Protein AF-A0A7X1H093-F1 (afdb_monomer_lite)

Sequence (186 aa):
MGIMARVIRLCKADLHGVMDQLEDKDLLLKQHLREMQAAMAGRQVRIDQLEEALRNGQRDRAMHAKQLQALEEDLDLAVARGKDDIARMLIRKIIPMRKRVACMTQRLEEMTGQVDEERDRLGVQRLAYDDTRQRVAAVRERARNAEAMADMGPIGMRSPQLAPSEEEIEWELMQRKEAASSGRTA

Radius of gyration: 40.89 Å; chains: 1; bounding box: 78×59×117 Å

Foldseek 3Di:
DDPVVVVVVVCVPDDPVVVVVVVVVLVVLVVVLVVLVVVLVVLVVVLVVLVVVLVVLVVVLVVLVVVLVVLVVVLVVCVVVVVVVVNVVSVVVNVVSVVVSVVSVVVSVVSVVVSVVSVVVSVVSVVVSVVSVVVSVVVVVVVVVVVVCVVVPPPPPPPVPPPPDPVNVVVVVVVVVVVVVVDDDD

Secondary structure (DSSP, 8-state):
--THHHHHHHTTS-SSTHHHHHHHHHHHHHHHHHHHHHHHHHHHHHHHHHHHHHHHHHHHHHHHHHHHHHHHHHHHHHHHTT-HHHHHHHHHHHHHHHHHHHHHHHHHHHHHHHHHHHHHHHHHHHHHHHHHHHHHHHHHHHHHHHHHHHHT-------------HHHHHHHHHHHHHHHHTT---

pLDDT: mean 79.66, std 19.83, range [36.94, 97.94]

Structure (mmCIF, N/CA/C/O backbone):
data_AF-A0A7X1H093-F1
#
_entry.id   AF-A0A7X1H093-F1
#
loop_
_atom_site.group_PDB
_atom_site.id
_atom_site.type_symbol
_atom_site.label_atom_id
_atom_site.label_alt_id
_atom_site.label_comp_id
_atom_site.label_asym_id
_atom_site.label_entity_id
_atom_site.label_seq_id
_atom_site.pdbx_PDB_ins_code
_atom_site.Cartn_x
_atom_site.Cartn_y
_atom_site.Cartn_z
_atom_site.occupancy
_atom_site.B_iso_or_equiv
_atom_site.auth_seq_id
_atom_site.auth_comp_id
_atom_site.auth_asym_id
_atom_site.auth_atom_id
_atom_site.pdbx_PDB_model_num
ATOM 1 N N . MET A 1 1 ? 30.964 12.288 -14.430 1.00 43.44 1 MET A N 1
ATOM 2 C CA . MET A 1 1 ? 31.269 12.066 -15.864 1.00 43.44 1 MET A CA 1
ATOM 3 C C . MET A 1 1 ? 30.956 10.615 -16.208 1.00 43.44 1 MET A C 1
ATOM 5 O O . MET A 1 1 ? 31.803 9.749 -16.043 1.00 43.44 1 MET A O 1
ATOM 9 N N . GLY A 1 2 ? 29.686 10.349 -16.530 1.00 45.56 2 GLY A N 1
ATOM 10 C CA . GLY A 1 2 ? 29.087 9.012 -16.509 1.00 45.56 2 GLY A CA 1
ATOM 11 C C . GLY A 1 2 ? 29.620 8.059 -17.578 1.00 45.56 2 GLY A C 1
ATOM 12 O O . GLY A 1 2 ? 29.998 8.478 -18.671 1.00 45.56 2 GLY A O 1
ATOM 13 N N . ILE A 1 3 ? 29.592 6.766 -17.253 1.00 54.56 3 ILE A N 1
ATOM 14 C CA . ILE A 1 3 ? 29.987 5.619 -18.090 1.00 54.56 3 ILE A CA 1
ATOM 15 C C . ILE A 1 3 ? 29.405 5.730 -19.516 1.00 54.56 3 ILE A C 1
ATOM 17 O O . ILE A 1 3 ? 30.101 5.459 -20.495 1.00 54.56 3 ILE A O 1
ATOM 21 N N . MET A 1 4 ? 28.191 6.277 -19.643 1.00 49.22 4 MET A N 1
ATOM 22 C CA . MET A 1 4 ? 27.512 6.567 -20.914 1.00 49.22 4 MET A CA 1
ATOM 23 C C . MET A 1 4 ? 28.336 7.433 -21.888 1.00 49.22 4 MET A C 1
ATOM 25 O O . MET A 1 4 ? 28.380 7.149 -23.082 1.00 49.22 4 MET A O 1
ATOM 29 N N . ALA A 1 5 ? 29.070 8.442 -21.403 1.00 50.44 5 ALA A N 1
ATOM 30 C CA . ALA A 1 5 ? 29.889 9.324 -22.249 1.00 50.44 5 ALA A CA 1
ATOM 31 C C 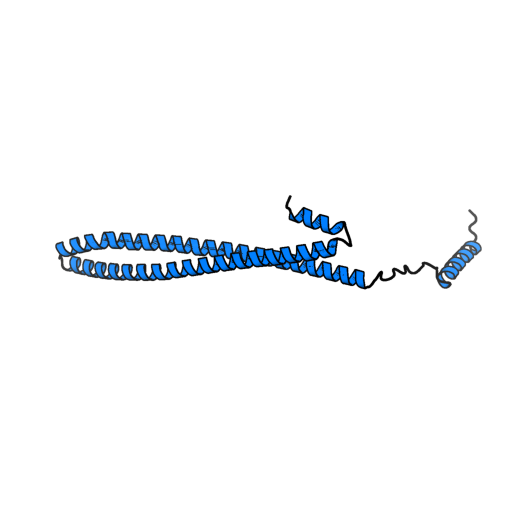. ALA A 1 5 ? 31.185 8.658 -22.754 1.00 50.44 5 ALA A C 1
ATOM 33 O O . ALA A 1 5 ? 31.852 9.165 -23.661 1.00 50.44 5 ALA A O 1
ATOM 34 N N . ARG A 1 6 ? 31.575 7.534 -22.143 1.00 51.22 6 ARG A N 1
ATOM 35 C CA . ARG A 1 6 ? 32.710 6.710 -22.572 1.00 51.22 6 ARG A CA 1
ATOM 36 C C . ARG A 1 6 ? 32.282 5.735 -23.669 1.00 51.22 6 ARG A C 1
ATOM 38 O O . ARG A 1 6 ? 32.981 5.626 -24.669 1.00 51.22 6 ARG A O 1
ATOM 45 N N . VAL A 1 7 ? 31.100 5.132 -23.528 1.00 55.84 7 VAL A N 1
ATOM 46 C CA . VAL A 1 7 ? 30.516 4.213 -24.521 1.00 55.84 7 VAL A CA 1
ATOM 47 C C . VAL A 1 7 ? 30.248 4.923 -25.851 1.00 55.84 7 VAL A C 1
ATOM 49 O O . VAL A 1 7 ? 30.612 4.404 -26.900 1.00 55.84 7 VAL A O 1
ATOM 52 N N . ILE A 1 8 ? 29.712 6.149 -25.811 1.00 56.59 8 ILE A N 1
ATOM 53 C CA . ILE A 1 8 ? 29.414 6.938 -27.021 1.00 56.59 8 ILE A CA 1
ATOM 54 C C . ILE A 1 8 ? 30.691 7.323 -27.788 1.00 56.59 8 ILE A C 1
ATOM 56 O O . ILE A 1 8 ? 30.691 7.333 -29.016 1.00 56.59 8 ILE A O 1
ATOM 60 N N . ARG A 1 9 ? 31.798 7.615 -27.088 1.00 53.31 9 ARG A N 1
ATOM 61 C CA . ARG A 1 9 ? 33.081 7.955 -27.732 1.00 53.31 9 ARG A CA 1
ATOM 62 C C . ARG A 1 9 ? 33.757 6.755 -28.385 1.00 53.31 9 ARG A C 1
ATOM 64 O O . ARG A 1 9 ? 34.413 6.930 -29.406 1.00 53.31 9 ARG A O 1
ATOM 71 N N . LEU A 1 10 ? 33.575 5.561 -27.825 1.00 53.1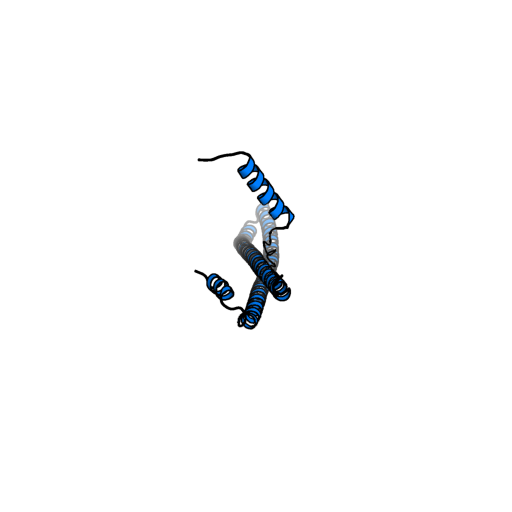9 10 LEU A N 1
ATOM 72 C CA . LEU A 1 10 ? 34.163 4.334 -28.361 1.00 53.19 10 LEU A CA 1
ATOM 73 C C . LEU A 1 10 ? 33.544 3.936 -29.714 1.00 53.19 10 LEU A C 1
ATOM 75 O O . LEU A 1 10 ? 34.225 3.363 -30.550 1.00 53.19 10 LEU A O 1
ATOM 79 N N . CYS A 1 11 ? 32.283 4.304 -29.968 1.00 52.31 11 CYS A N 1
ATOM 80 C CA . CYS A 1 11 ? 31.590 4.017 -31.231 1.00 52.31 11 CYS A CA 1
ATOM 81 C C . CYS A 1 11 ? 32.132 4.785 -32.450 1.00 52.31 11 CYS A C 1
ATOM 83 O O . CYS A 1 11 ? 31.754 4.467 -33.569 1.00 52.31 11 CYS A O 1
ATOM 85 N N . LYS A 1 12 ? 32.975 5.809 -32.259 1.00 47.16 12 LYS A N 1
ATOM 86 C CA . LYS A 1 12 ? 33.485 6.648 -33.358 1.00 47.16 12 LYS A CA 1
ATOM 87 C C . LYS A 1 12 ? 34.808 6.134 -33.953 1.00 47.16 12 LYS A C 1
ATOM 89 O O . LYS A 1 12 ? 35.241 6.674 -34.963 1.00 47.16 12 LYS A O 1
ATOM 94 N N . ALA A 1 13 ? 35.469 5.162 -33.319 1.00 43.47 13 ALA A N 1
ATOM 95 C CA . ALA A 1 13 ? 36.890 4.904 -33.559 1.00 43.47 13 ALA A CA 1
ATOM 96 C C . ALA A 1 13 ? 37.226 3.690 -34.442 1.00 43.47 13 ALA A C 1
ATOM 98 O O . ALA A 1 13 ? 38.320 3.681 -34.983 1.00 43.47 13 ALA A O 1
ATOM 99 N N . ASP A 1 14 ? 36.331 2.723 -34.654 1.00 44.28 14 ASP A N 1
ATOM 100 C CA . ASP A 1 14 ? 36.632 1.554 -35.493 1.00 44.28 14 ASP A CA 1
ATOM 101 C C . ASP A 1 14 ? 35.415 1.160 -36.334 1.00 44.28 14 ASP A C 1
ATOM 103 O O . ASP A 1 14 ? 34.281 1.395 -35.942 1.00 44.28 14 ASP A O 1
ATOM 107 N N . LEU A 1 15 ? 35.628 0.603 -37.523 1.00 50.31 15 LEU A N 1
ATOM 108 C CA . LEU A 1 15 ? 34.567 0.324 -38.509 1.00 50.31 15 LEU A CA 1
ATOM 109 C C . LEU A 1 15 ? 34.499 -1.163 -38.909 1.00 50.31 15 LEU A C 1
ATOM 111 O O . LEU A 1 15 ? 33.773 -1.519 -39.829 1.00 50.31 15 LEU A O 1
ATOM 115 N N . HIS A 1 16 ? 35.221 -2.049 -38.208 1.00 46.75 16 HIS A N 1
ATOM 116 C CA . HIS A 1 16 ? 35.157 -3.506 -38.431 1.00 46.75 16 HIS A CA 1
ATOM 117 C C . HIS A 1 16 ? 35.092 -4.342 -37.139 1.00 46.75 16 HIS A C 1
ATOM 119 O O . HIS A 1 16 ? 34.366 -5.325 -37.100 1.00 46.75 16 HIS A O 1
ATOM 125 N N . GLY A 1 17 ? 35.721 -3.916 -36.034 1.00 46.66 17 GLY A N 1
ATOM 126 C CA . GLY A 1 17 ? 35.525 -4.532 -34.702 1.00 46.66 17 GLY A CA 1
ATOM 127 C C . GLY A 1 17 ? 34.230 -4.108 -33.988 1.00 46.66 17 GLY A C 1
ATOM 128 O O . GLY A 1 17 ? 34.005 -4.447 -32.829 1.00 46.66 17 GLY A O 1
ATOM 129 N N . VAL A 1 18 ? 33.400 -3.309 -34.662 1.00 50.00 18 VAL A N 1
ATOM 130 C CA . VAL A 1 18 ? 32.210 -2.660 -34.099 1.00 50.00 18 VAL A CA 1
ATOM 131 C C . VAL A 1 18 ? 30.950 -3.489 -34.309 1.00 50.00 18 VAL A C 1
ATOM 133 O O . VAL A 1 18 ? 29.978 -3.238 -33.617 1.00 50.00 18 VAL A O 1
ATOM 136 N N . MET A 1 19 ? 30.981 -4.525 -35.152 1.00 40.94 19 MET A N 1
ATOM 137 C CA . MET A 1 19 ? 29.848 -5.437 -35.331 1.00 40.94 19 MET A CA 1
ATOM 138 C C . MET A 1 19 ? 29.637 -6.339 -34.101 1.00 40.94 19 MET A C 1
ATOM 140 O O . MET A 1 19 ? 28.591 -6.229 -33.467 1.00 40.94 19 MET A O 1
ATOM 144 N N . ASP A 1 20 ? 30.659 -7.086 -33.660 1.00 50.03 20 ASP A N 1
ATOM 145 C CA . ASP A 1 20 ? 30.590 -7.903 -32.428 1.00 50.03 20 ASP A CA 1
ATOM 146 C C . ASP A 1 20 ? 30.325 -7.033 -31.187 1.00 50.03 20 ASP A C 1
ATOM 148 O O . ASP A 1 20 ? 29.492 -7.342 -30.338 1.00 50.03 20 ASP A O 1
ATOM 152 N N . GLN A 1 21 ? 30.968 -5.862 -31.105 1.00 49.34 21 GLN A N 1
ATOM 153 C CA . GLN A 1 21 ? 30.753 -4.936 -29.992 1.00 49.34 21 GLN A CA 1
ATOM 154 C C . GLN A 1 21 ? 29.392 -4.225 -30.035 1.00 49.34 21 GLN A C 1
ATOM 156 O O . GLN A 1 21 ? 28.957 -3.718 -29.000 1.00 49.34 21 GLN A O 1
ATOM 161 N N . LEU A 1 22 ? 28.741 -4.098 -31.196 1.00 50.91 22 LEU A N 1
ATOM 162 C CA . LEU A 1 22 ? 27.379 -3.562 -31.303 1.00 50.91 22 LEU A CA 1
ATOM 163 C C . LEU A 1 22 ? 26.345 -4.632 -30.973 1.00 50.91 22 LEU A C 1
ATOM 165 O O . LEU A 1 22 ? 25.380 -4.303 -30.285 1.00 50.91 22 LEU A O 1
ATOM 169 N N . GLU A 1 23 ? 26.551 -5.881 -31.393 1.00 54.12 23 GLU A N 1
ATOM 170 C CA . GLU A 1 23 ? 25.699 -7.008 -31.002 1.00 54.12 23 GLU A CA 1
ATOM 171 C C . GLU A 1 23 ? 25.721 -7.209 -29.479 1.00 54.12 23 GLU A C 1
ATOM 173 O O . GLU A 1 23 ? 24.658 -7.253 -28.849 1.00 54.12 23 GLU A O 1
ATOM 178 N N . ASP A 1 24 ? 26.907 -7.174 -28.863 1.00 63.22 24 ASP A N 1
ATOM 179 C CA . ASP A 1 24 ? 27.063 -7.231 -27.405 1.00 63.22 24 ASP A CA 1
ATOM 180 C C . ASP A 1 24 ? 26.402 -6.034 -26.698 1.00 63.22 24 ASP A C 1
ATOM 182 O O . ASP A 1 24 ? 25.731 -6.186 -25.673 1.00 63.22 24 ASP A O 1
ATOM 186 N N . LYS A 1 25 ? 26.525 -4.817 -27.248 1.00 70.06 25 LYS A N 1
ATOM 187 C CA . LYS A 1 25 ? 25.881 -3.616 -26.679 1.00 70.06 25 LYS A CA 1
ATOM 188 C C . LYS A 1 25 ? 24.363 -3.648 -26.824 1.00 70.06 25 LYS A C 1
ATOM 190 O O . LYS A 1 25 ? 23.661 -3.215 -25.911 1.00 70.06 25 LYS A O 1
ATOM 195 N N . ASP A 1 26 ? 23.839 -4.145 -27.939 1.00 72.25 26 ASP A N 1
ATOM 196 C CA . ASP A 1 26 ? 22.400 -4.276 -28.145 1.00 72.25 26 ASP A CA 1
ATOM 197 C C . ASP A 1 26 ? 21.791 -5.305 -27.187 1.00 72.25 26 ASP A C 1
ATOM 199 O O . ASP A 1 26 ? 20.711 -5.080 -26.625 1.00 72.25 26 ASP A O 1
ATOM 203 N N . LEU A 1 27 ? 22.512 -6.403 -26.948 1.00 77.44 27 LEU A N 1
ATOM 204 C CA . LEU A 1 27 ? 22.145 -7.414 -25.966 1.00 77.44 27 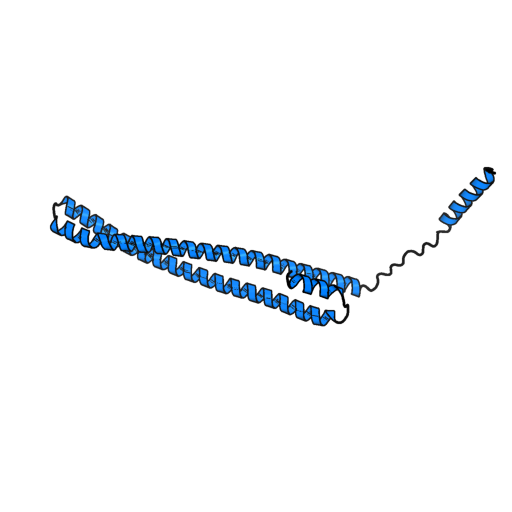LEU A CA 1
ATOM 205 C C . LEU A 1 27 ? 22.125 -6.833 -24.545 1.00 77.44 27 LEU A C 1
ATOM 207 O O . LEU A 1 27 ? 21.131 -7.008 -23.837 1.00 77.44 27 LEU A O 1
ATOM 211 N N . LEU A 1 28 ? 23.150 -6.067 -24.160 1.00 80.12 28 LEU A N 1
ATOM 212 C CA . LEU A 1 28 ? 23.211 -5.379 -22.864 1.00 80.12 28 LEU A CA 1
ATOM 213 C C . LEU A 1 28 ? 22.064 -4.374 -22.682 1.00 80.12 28 LEU A C 1
ATOM 215 O O . LEU A 1 28 ? 21.431 -4.336 -21.628 1.00 80.12 28 LEU A O 1
ATOM 219 N N . LEU A 1 29 ? 21.729 -3.590 -23.711 1.00 81.69 29 LEU A N 1
ATOM 220 C CA . LEU A 1 29 ? 20.605 -2.646 -23.658 1.00 81.69 29 LEU A CA 1
ATOM 221 C C . LEU A 1 29 ? 19.256 -3.366 -23.529 1.00 81.69 29 LEU A C 1
ATOM 223 O O . LEU A 1 29 ? 18.396 -2.938 -22.757 1.00 81.69 29 LEU A O 1
ATOM 227 N N . LYS A 1 30 ? 19.064 -4.479 -24.249 1.00 83.62 30 LYS A N 1
ATOM 228 C CA . LYS A 1 30 ? 17.876 -5.337 -24.100 1.00 83.62 30 LYS A CA 1
ATOM 229 C C . LYS A 1 30 ? 17.790 -5.919 -22.694 1.00 83.62 30 LYS A C 1
ATOM 231 O O . LYS A 1 30 ? 16.701 -5.945 -22.123 1.00 83.62 30 LYS A O 1
ATOM 236 N N . GLN A 1 31 ? 18.911 -6.377 -22.145 1.00 84.25 31 GLN A N 1
ATOM 237 C CA . GLN A 1 31 ? 18.967 -6.913 -20.793 1.00 84.25 31 GLN A CA 1
ATOM 238 C C . GLN A 1 31 ? 18.613 -5.845 -19.757 1.00 84.25 31 GLN A C 1
ATOM 240 O O . GLN A 1 31 ? 17.720 -6.077 -18.949 1.00 84.25 31 GLN A O 1
ATOM 245 N N . HIS A 1 32 ? 19.201 -4.652 -19.841 1.00 82.19 32 HIS A N 1
ATOM 246 C CA . HIS A 1 32 ? 18.866 -3.551 -18.938 1.00 82.19 32 HIS A CA 1
ATOM 247 C C . HIS A 1 32 ? 17.389 -3.155 -19.008 1.00 82.19 32 HIS A C 1
ATOM 249 O O . HIS A 1 32 ? 16.752 -2.968 -17.974 1.00 82.19 32 HIS A O 1
ATOM 255 N N . LEU A 1 33 ? 16.799 -3.089 -20.206 1.00 87.19 33 LEU A N 1
ATOM 256 C CA . LEU A 1 33 ? 15.364 -2.828 -20.344 1.00 87.19 33 LEU A CA 1
ATOM 257 C C . LEU A 1 33 ? 14.515 -3.928 -19.684 1.00 87.19 33 LEU A C 1
ATOM 259 O O . LEU A 1 33 ? 13.514 -3.612 -19.043 1.00 87.19 33 LEU A O 1
ATOM 263 N N . ARG A 1 34 ? 14.914 -5.201 -19.795 1.00 90.62 34 ARG A N 1
ATOM 264 C CA . ARG A 1 34 ? 14.230 -6.318 -19.117 1.00 90.62 34 ARG A CA 1
ATOM 265 C C . ARG A 1 34 ? 14.371 -6.242 -17.600 1.00 90.62 34 ARG A C 1
ATOM 267 O O . ARG A 1 34 ? 13.390 -6.456 -16.898 1.00 90.62 34 ARG A O 1
ATOM 274 N N . GLU A 1 35 ? 15.556 -5.916 -17.092 1.00 89.06 35 GLU A N 1
ATOM 275 C CA . GLU A 1 35 ? 15.806 -5.740 -15.656 1.00 89.06 35 GLU A CA 1
ATOM 276 C C . GLU A 1 35 ? 14.951 -4.602 -15.084 1.00 89.06 35 GLU A C 1
ATOM 278 O O . GLU A 1 35 ? 14.310 -4.770 -14.047 1.00 89.06 35 GLU A O 1
ATOM 283 N N . MET A 1 36 ? 14.853 -3.476 -15.799 1.00 89.62 36 MET A N 1
ATOM 284 C CA . MET A 1 36 ? 13.966 -2.371 -15.427 1.00 89.62 36 MET A CA 1
ATOM 285 C C . MET A 1 36 ? 12.495 -2.803 -15.415 1.00 89.62 36 MET A C 1
ATOM 287 O O . MET A 1 36 ? 11.783 -2.519 -14.454 1.00 89.62 36 MET A O 1
ATOM 291 N N . GLN A 1 37 ? 12.037 -3.528 -16.441 1.00 91.44 37 GLN A N 1
ATOM 292 C CA . GLN A 1 37 ? 10.671 -4.061 -16.484 1.00 91.44 37 GLN A CA 1
ATOM 293 C C . GLN A 1 37 ? 10.385 -5.018 -15.323 1.00 91.44 37 GLN A C 1
ATOM 295 O O . GLN A 1 37 ? 9.336 -4.907 -14.691 1.00 91.44 37 GLN A O 1
ATOM 300 N N . ALA A 1 38 ? 11.312 -5.925 -15.016 1.00 92.50 38 ALA A N 1
ATOM 301 C CA . ALA A 1 38 ? 11.182 -6.859 -13.904 1.00 92.50 38 ALA A CA 1
ATOM 302 C C . ALA A 1 38 ? 11.128 -6.126 -12.554 1.00 92.50 38 ALA A C 1
ATOM 304 O O . ALA A 1 38 ? 10.287 -6.445 -11.713 1.00 92.50 38 ALA A O 1
ATOM 305 N N . ALA A 1 39 ? 11.960 -5.098 -12.364 1.00 91.00 39 ALA A N 1
ATOM 306 C CA . ALA A 1 39 ? 11.935 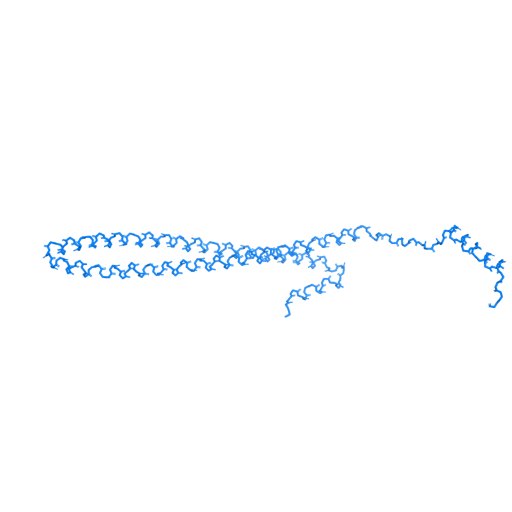-4.263 -11.167 1.00 91.00 39 ALA A CA 1
ATOM 307 C C . ALA A 1 39 ? 10.599 -3.514 -11.011 1.00 91.00 39 ALA A C 1
ATOM 309 O O . ALA A 1 39 ? 10.035 -3.482 -9.915 1.00 91.00 39 ALA A O 1
ATOM 310 N N . MET A 1 40 ? 10.054 -2.963 -12.102 1.00 95.19 40 MET A N 1
ATOM 311 C CA . MET A 1 40 ? 8.732 -2.327 -12.095 1.00 95.19 40 MET A CA 1
ATOM 312 C C . MET A 1 40 ? 7.612 -3.328 -11.794 1.00 95.19 40 MET A C 1
ATOM 314 O O . MET A 1 40 ? 6.712 -3.009 -11.021 1.00 95.19 40 MET A O 1
ATOM 318 N N . ALA A 1 41 ? 7.666 -4.534 -12.366 1.00 94.75 41 ALA A N 1
ATOM 319 C CA . ALA A 1 41 ? 6.687 -5.586 -12.104 1.00 94.75 41 ALA A CA 1
ATOM 320 C C . ALA A 1 41 ? 6.715 -6.022 -10.631 1.00 94.75 41 ALA A C 1
ATOM 322 O O . ALA A 1 41 ? 5.669 -6.098 -9.991 1.00 94.75 41 ALA A O 1
ATOM 323 N N . GLY A 1 42 ? 7.908 -6.220 -10.059 1.00 93.88 42 GLY A N 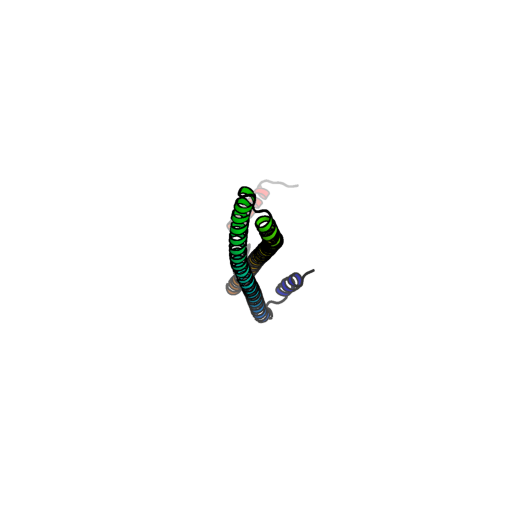1
ATOM 324 C CA . GLY A 1 42 ? 8.062 -6.522 -8.635 1.00 93.88 42 GLY A CA 1
ATOM 325 C C . GLY A 1 42 ? 7.522 -5.407 -7.733 1.00 93.88 42 GLY A C 1
ATOM 326 O O . GLY A 1 42 ? 6.854 -5.683 -6.736 1.00 93.88 42 GLY A O 1
ATOM 327 N N . ARG A 1 43 ? 7.741 -4.139 -8.103 1.00 94.12 43 ARG A N 1
ATOM 328 C CA . ARG A 1 43 ? 7.172 -2.990 -7.384 1.00 94.12 43 ARG A CA 1
ATOM 329 C C . ARG A 1 43 ? 5.647 -2.932 -7.501 1.00 94.12 43 ARG A C 1
ATOM 331 O O . ARG A 1 43 ? 4.992 -2.669 -6.500 1.00 94.12 43 ARG A O 1
ATOM 338 N N . GLN A 1 44 ? 5.078 -3.217 -8.674 1.00 96.56 44 GLN A N 1
ATOM 339 C CA . GLN A 1 44 ? 3.625 -3.277 -8.854 1.00 96.56 44 GLN A CA 1
ATOM 340 C C . GLN A 1 44 ? 2.996 -4.340 -7.946 1.00 96.56 44 GLN A C 1
ATOM 342 O O . GLN A 1 44 ? 2.063 -4.028 -7.219 1.00 96.56 44 GLN A O 1
ATOM 347 N N . VAL A 1 45 ? 3.574 -5.544 -7.886 1.00 96.56 45 VAL A N 1
ATOM 348 C CA . VAL A 1 45 ? 3.111 -6.602 -6.968 1.00 96.56 45 VAL A CA 1
ATOM 349 C C . VAL A 1 45 ? 3.138 -6.129 -5.511 1.00 96.56 45 VAL A C 1
ATOM 351 O O . VAL A 1 45 ? 2.223 -6.419 -4.742 1.00 96.56 45 VAL A O 1
ATOM 354 N N . ARG A 1 46 ? 4.166 -5.370 -5.116 1.00 94.75 46 ARG A N 1
ATOM 355 C CA . ARG A 1 46 ? 4.260 -4.797 -3.767 1.00 94.75 46 ARG A CA 1
ATOM 356 C C . ARG A 1 46 ? 3.152 -3.781 -3.485 1.00 94.75 46 ARG A C 1
ATOM 358 O O . ARG A 1 46 ? 2.601 -3.788 -2.388 1.00 94.75 46 ARG A O 1
ATOM 365 N N . ILE A 1 47 ? 2.830 -2.925 -4.455 1.00 97.31 47 ILE A N 1
ATOM 366 C CA . ILE A 1 47 ? 1.708 -1.980 -4.358 1.00 97.31 47 ILE A CA 1
ATOM 367 C C . ILE A 1 47 ? 0.402 -2.756 -4.182 1.00 97.31 47 ILE A C 1
ATOM 369 O O . ILE A 1 47 ? -0.335 -2.485 -3.239 1.00 97.31 47 ILE A O 1
ATOM 373 N N . ASP A 1 48 ? 0.163 -3.775 -5.007 1.00 97.19 48 ASP A N 1
ATOM 374 C CA . ASP A 1 48 ? -1.065 -4.574 -4.960 1.00 97.19 48 ASP A CA 1
ATOM 375 C C . ASP A 1 48 ? -1.249 -5.254 -3.587 1.00 97.19 48 ASP A C 1
ATOM 377 O O . ASP A 1 48 ? -2.344 -5.239 -3.017 1.00 97.19 48 ASP A O 1
ATOM 381 N N . GLN A 1 49 ? -0.163 -5.783 -3.007 1.00 96.50 49 GLN A N 1
ATOM 382 C CA . GLN A 1 49 ? -0.150 -6.360 -1.655 1.00 96.50 49 GLN A CA 1
ATOM 383 C C . GLN A 1 49 ? -0.471 -5.324 -0.569 1.00 96.50 49 GLN A C 1
ATOM 385 O O . GLN A 1 49 ? -1.245 -5.603 0.350 1.00 96.50 49 GLN A O 1
ATOM 390 N N . LEU A 1 50 ? 0.116 -4.126 -0.656 1.00 95.00 50 LEU A N 1
ATOM 391 C CA . LEU A 1 50 ? -0.148 -3.046 0.297 1.00 95.00 50 LEU A CA 1
ATOM 392 C C . LEU A 1 50 ? -1.597 -2.561 0.204 1.00 95.00 50 LEU A C 1
ATOM 394 O O . LEU A 1 50 ? -2.236 -2.342 1.232 1.00 95.00 50 LEU A O 1
ATOM 398 N N . GLU A 1 51 ? -2.141 -2.446 -1.004 1.00 97.00 51 GLU A N 1
ATOM 399 C CA . GLU A 1 51 ? -3.538 -2.082 -1.220 1.00 97.00 51 GLU A CA 1
ATOM 400 C C . GLU A 1 51 ? -4.502 -3.138 -0.675 1.00 97.00 51 GLU A C 1
ATOM 402 O O . GLU A 1 51 ? -5.539 -2.800 -0.102 1.00 97.00 51 GLU A O 1
ATOM 407 N N . GLU A 1 52 ? -4.184 -4.424 -0.827 1.00 97.44 52 GLU A N 1
ATOM 408 C CA . GLU A 1 52 ? -4.986 -5.492 -0.238 1.00 97.44 52 GLU A CA 1
ATOM 409 C C . GLU A 1 52 ? -4.968 -5.436 1.290 1.00 97.44 52 GLU A C 1
ATOM 411 O O . GLU A 1 52 ? -6.028 -5.486 1.925 1.00 97.44 52 GLU A O 1
ATOM 416 N N . ALA A 1 53 ? -3.788 -5.249 1.882 1.00 95.81 53 ALA A N 1
ATOM 417 C CA . ALA A 1 53 ? -3.646 -5.062 3.319 1.00 95.81 53 ALA A CA 1
ATOM 418 C C . ALA A 1 53 ? -4.424 -3.828 3.811 1.00 95.81 53 ALA A C 1
ATOM 420 O O . ALA A 1 53 ? -5.100 -3.899 4.840 1.00 95.81 53 ALA A O 1
ATOM 421 N N . LEU A 1 54 ? -4.397 -2.727 3.052 1.00 97.69 54 LEU A N 1
ATOM 422 C CA . LEU A 1 54 ? -5.155 -1.513 3.346 1.00 97.69 54 LEU A CA 1
ATOM 423 C C . LEU A 1 54 ? -6.666 -1.779 3.319 1.00 97.69 54 LEU A C 1
ATOM 425 O O . LEU A 1 54 ? -7.366 -1.419 4.266 1.00 97.69 54 LEU A O 1
ATOM 429 N N . ARG A 1 55 ? -7.174 -2.460 2.283 1.00 97.31 55 ARG A N 1
ATOM 430 C CA . ARG A 1 55 ? -8.596 -2.837 2.180 1.00 97.31 55 ARG A CA 1
ATOM 431 C C . ARG A 1 55 ? -9.034 -3.705 3.357 1.00 97.31 55 ARG A C 1
ATOM 433 O O . ARG A 1 55 ? -10.102 -3.473 3.923 1.00 97.31 55 ARG A O 1
ATOM 440 N N . ASN A 1 56 ? -8.224 -4.689 3.737 1.00 97.12 56 ASN A N 1
ATOM 441 C CA . ASN A 1 56 ? -8.524 -5.559 4.873 1.00 97.12 56 ASN A CA 1
ATOM 442 C C . ASN A 1 56 ? -8.543 -4.766 6.185 1.00 97.12 56 ASN A C 1
ATOM 444 O O . ASN A 1 56 ? -9.541 -4.799 6.903 1.00 97.12 56 ASN A O 1
ATOM 448 N N . GLY A 1 57 ? -7.521 -3.947 6.440 1.00 97.19 57 GLY A N 1
ATOM 449 C CA . GLY A 1 57 ? -7.477 -3.114 7.641 1.00 97.19 57 GLY A CA 1
ATOM 450 C C . GLY A 1 57 ? -8.608 -2.077 7.709 1.00 97.19 57 GLY A C 1
ATOM 451 O O . GLY A 1 57 ? -9.134 -1.805 8.789 1.00 97.19 57 GLY A O 1
ATOM 452 N N . GLN A 1 58 ? -9.057 -1.536 6.571 1.00 97.75 58 GLN A N 1
ATOM 453 C CA . GLN A 1 58 ? -10.230 -0.658 6.506 1.00 97.75 58 GLN A CA 1
ATOM 454 C C . GLN A 1 58 ? -11.520 -1.382 6.912 1.00 97.75 58 GLN A C 1
ATOM 456 O O . GLN A 1 58 ? -12.328 -0.803 7.644 1.00 97.75 58 GLN A O 1
ATOM 461 N N . ARG A 1 59 ? -11.712 -2.637 6.479 1.00 97.69 59 ARG A N 1
ATOM 462 C CA . ARG A 1 59 ? -12.866 -3.460 6.884 1.00 97.69 59 ARG A CA 1
ATOM 463 C C . ARG A 1 59 ? -12.842 -3.749 8.383 1.00 97.69 59 ARG A C 1
ATOM 465 O O . ARG A 1 59 ? -13.859 -3.546 9.045 1.00 97.69 59 ARG A O 1
ATOM 472 N N . ASP A 1 60 ? -11.688 -4.131 8.922 1.00 96.44 60 ASP A N 1
ATOM 473 C CA . ASP A 1 60 ? -11.523 -4.416 10.353 1.00 96.44 60 ASP A CA 1
ATOM 474 C C . ASP A 1 60 ? -11.798 -3.175 11.209 1.00 96.44 60 ASP A C 1
ATOM 476 O O . ASP A 1 60 ? -12.551 -3.215 12.188 1.00 96.44 60 ASP A O 1
ATOM 480 N N . ARG A 1 61 ? -11.258 -2.022 10.798 1.00 97.69 61 ARG A N 1
ATOM 481 C CA . ARG A 1 61 ? -11.542 -0.744 11.453 1.00 97.69 61 ARG A CA 1
ATOM 482 C C . ARG A 1 61 ? -13.031 -0.408 11.400 1.00 97.69 61 ARG A C 1
ATOM 484 O O . ARG A 1 61 ? -13.585 0.013 12.413 1.00 97.69 61 ARG A O 1
ATOM 491 N N . ALA A 1 62 ? -13.685 -0.596 10.253 1.00 97.38 62 ALA A N 1
ATOM 492 C CA . ALA A 1 62 ? -15.113 -0.328 10.101 1.00 97.38 62 ALA A CA 1
ATOM 493 C C . ALA A 1 62 ? -15.965 -1.237 11.001 1.00 97.38 62 ALA A C 1
ATOM 495 O O . ALA A 1 62 ? -16.932 -0.771 11.605 1.00 97.38 62 ALA A O 1
ATOM 496 N N . MET A 1 63 ? -15.589 -2.510 11.152 1.00 97.31 63 MET A N 1
ATOM 497 C CA . MET A 1 63 ? -16.236 -3.429 12.090 1.00 97.31 63 MET A CA 1
ATOM 498 C C . MET A 1 63 ? -16.122 -2.918 13.532 1.00 97.31 63 MET A C 1
ATOM 500 O O . MET A 1 63 ? -17.123 -2.845 14.246 1.00 97.31 63 MET A O 1
ATOM 504 N N . HIS A 1 64 ? -14.925 -2.515 13.959 1.00 95.44 64 HIS A N 1
ATOM 505 C CA . HIS A 1 64 ? -14.720 -1.981 15.304 1.00 95.44 64 HIS A CA 1
ATOM 506 C C . HIS A 1 64 ? -15.406 -0.636 15.537 1.00 95.44 64 HIS A C 1
ATOM 508 O O . HIS A 1 64 ? -15.905 -0.405 16.636 1.00 95.44 64 HIS A O 1
ATOM 514 N N . ALA A 1 65 ? -15.471 0.224 14.522 1.00 97.06 65 ALA A N 1
ATOM 515 C CA . ALA A 1 65 ? -16.202 1.482 14.590 1.00 97.06 65 ALA A CA 1
ATOM 516 C C . ALA A 1 65 ? -17.708 1.244 14.786 1.00 97.06 65 ALA A C 1
ATOM 518 O O . ALA A 1 65 ? -18.310 1.877 15.644 1.00 97.06 65 ALA A O 1
ATOM 519 N N . LYS A 1 66 ? -18.299 0.266 14.084 1.00 97.44 66 LYS A N 1
ATOM 520 C CA . LYS A 1 66 ? -19.705 -0.126 14.292 1.00 97.44 66 LYS A CA 1
ATOM 521 C C . LYS A 1 66 ? -19.960 -0.668 15.698 1.00 97.44 66 LYS A C 1
ATOM 523 O O . LYS A 1 66 ? -20.941 -0.300 16.332 1.00 97.44 66 LYS A O 1
ATOM 528 N N . GLN A 1 67 ? -19.074 -1.529 16.203 1.00 96.50 67 GLN A N 1
ATOM 529 C CA . GLN A 1 67 ? -19.176 -2.047 17.575 1.00 96.50 67 GLN A CA 1
ATOM 530 C C . GLN A 1 67 ? -19.073 -0.932 18.618 1.00 96.50 67 GLN A C 1
ATOM 532 O O . GLN A 1 67 ? -19.763 -0.966 19.631 1.00 96.50 67 GLN A O 1
ATOM 537 N N . LEU A 1 68 ? -18.185 0.033 18.380 1.00 97.44 68 LEU A N 1
ATOM 538 C CA . LEU A 1 68 ? -18.031 1.201 19.230 1.00 97.44 68 LEU A CA 1
ATOM 539 C C . LEU A 1 68 ? -19.301 2.058 19.214 1.00 97.44 68 LEU A C 1
ATOM 541 O O . LEU A 1 68 ? -19.781 2.409 20.282 1.00 97.44 68 LEU A O 1
ATOM 545 N N . GLN A 1 69 ? -19.864 2.325 18.035 1.00 97.62 69 GLN A N 1
ATOM 546 C CA . GLN A 1 69 ? -21.098 3.094 17.892 1.00 97.62 69 GLN A CA 1
ATOM 547 C C . GLN A 1 69 ? -22.264 2.448 18.654 1.00 97.62 69 GLN A C 1
ATOM 549 O O . GLN A 1 69 ? -22.936 3.130 19.416 1.00 97.62 69 GLN A O 1
ATOM 554 N N . ALA A 1 70 ? -22.453 1.131 18.537 1.00 97.25 70 ALA A N 1
ATOM 555 C CA . ALA A 1 70 ? -23.496 0.429 19.289 1.00 97.25 70 ALA A CA 1
ATOM 556 C C . ALA A 1 70 ? -23.324 0.580 20.815 1.00 97.25 70 ALA A C 1
ATOM 558 O O . ALA A 1 70 ? -24.293 0.780 21.539 1.00 97.25 70 ALA A O 1
ATOM 559 N N . LEU A 1 71 ? -22.082 0.537 21.315 1.00 95.56 71 LEU A N 1
ATOM 560 C CA . LEU A 1 71 ? -21.809 0.763 22.739 1.00 95.56 71 LEU A CA 1
ATOM 561 C C . LEU A 1 71 ? -22.048 2.217 23.161 1.00 95.56 71 LEU A C 1
ATOM 563 O O . LEU A 1 71 ? -22.417 2.454 24.309 1.00 95.56 71 LEU A O 1
ATOM 567 N N . GLU A 1 72 ? -21.805 3.180 22.272 1.00 97.00 72 GLU A N 1
ATOM 568 C CA . GLU A 1 72 ? -22.110 4.592 22.517 1.00 97.00 72 GLU A CA 1
ATOM 569 C C . GLU A 1 72 ? -23.623 4.822 22.607 1.00 97.00 72 GLU A C 1
ATOM 571 O O . GLU A 1 72 ? -24.072 5.450 23.560 1.00 97.00 72 GLU A O 1
ATOM 576 N N . GLU A 1 73 ? -24.409 4.215 21.717 1.00 97.50 73 GLU A N 1
ATOM 577 C CA . GLU A 1 73 ? -25.878 4.245 21.772 1.00 97.50 73 GLU A CA 1
ATOM 578 C C . GLU A 1 73 ? -26.415 3.613 23.074 1.00 97.50 73 GLU A C 1
ATOM 580 O O . GLU A 1 73 ? -27.282 4.181 23.745 1.00 97.50 73 GLU A O 1
ATOM 585 N N . ASP A 1 74 ? -25.855 2.470 23.491 1.00 96.06 74 ASP A N 1
ATOM 586 C CA . ASP A 1 74 ? -26.191 1.825 24.768 1.00 96.06 74 ASP A CA 1
ATOM 587 C C . ASP A 1 74 ? -25.824 2.702 25.979 1.00 96.06 74 ASP A C 1
ATOM 589 O O . ASP A 1 74 ? -26.546 2.725 26.984 1.00 96.06 74 ASP A O 1
ATOM 593 N N . LEU A 1 75 ? -24.697 3.420 25.905 1.00 97.00 75 LEU A N 1
ATOM 594 C CA . LEU A 1 75 ? -24.262 4.343 26.950 1.00 97.00 75 LEU A CA 1
ATOM 595 C C . LEU A 1 75 ? -25.227 5.523 27.064 1.00 97.00 75 LEU A C 1
ATOM 597 O O . LEU A 1 75 ? -25.651 5.837 28.177 1.00 97.00 75 LEU A O 1
ATOM 601 N N . ASP A 1 76 ? -25.605 6.130 25.943 1.00 97.19 76 ASP A N 1
ATOM 602 C CA . ASP A 1 76 ? -26.556 7.241 25.910 1.00 97.19 76 ASP A CA 1
ATOM 603 C C . ASP A 1 76 ? -27.902 6.823 26.516 1.00 97.19 76 ASP A C 1
ATOM 605 O O . ASP A 1 76 ? -28.476 7.543 27.339 1.00 97.19 76 ASP A O 1
ATOM 609 N N . LEU A 1 77 ? -28.366 5.605 26.213 1.00 97.12 77 LEU A N 1
ATOM 610 C CA . LEU A 1 77 ? -29.574 5.045 26.815 1.00 97.12 77 LEU A CA 1
ATOM 611 C C . LEU A 1 77 ? -29.427 4.804 28.327 1.00 97.12 77 LEU A C 1
ATOM 613 O O . LEU A 1 77 ? -30.367 5.055 29.088 1.00 97.12 77 LEU A O 1
ATOM 617 N N . ALA A 1 78 ? -28.278 4.296 28.782 1.00 95.75 78 ALA A N 1
ATOM 618 C CA . ALA A 1 78 ? -28.017 4.060 30.202 1.00 95.75 78 ALA A CA 1
ATOM 619 C C . ALA A 1 78 ? -27.988 5.372 30.999 1.00 95.75 78 ALA A C 1
ATOM 621 O O . ALA A 1 78 ? -28.584 5.438 32.078 1.00 95.75 78 ALA A O 1
ATOM 622 N N . VAL A 1 79 ? -27.361 6.412 30.444 1.00 96.50 79 VAL A N 1
ATOM 623 C CA . VAL A 1 79 ? -27.320 7.762 31.021 1.00 96.50 79 VAL A CA 1
ATOM 624 C C . VAL A 1 79 ? -28.718 8.377 31.051 1.00 96.50 79 VAL A C 1
ATOM 626 O O . VAL A 1 79 ? -29.153 8.840 32.102 1.00 96.50 79 VAL A O 1
ATOM 629 N N . ALA A 1 80 ? -29.474 8.302 29.951 1.00 96.88 80 ALA A N 1
ATOM 630 C CA . ALA A 1 80 ? -30.840 8.826 29.883 1.00 96.88 80 ALA A CA 1
ATOM 631 C C . ALA A 1 80 ? -31.788 8.176 30.908 1.00 96.88 80 ALA A C 1
ATOM 633 O O . ALA A 1 80 ? -32.735 8.806 31.375 1.00 96.88 80 ALA A O 1
ATOM 634 N N . ARG A 1 81 ? -31.536 6.914 31.280 1.00 95.75 81 ARG A N 1
ATOM 635 C CA . ARG A 1 81 ? -32.307 6.172 32.292 1.00 95.75 81 ARG A CA 1
ATOM 636 C C . ARG A 1 81 ? -31.744 6.290 33.715 1.00 95.75 81 ARG A C 1
ATOM 638 O O . ARG A 1 81 ? -32.239 5.589 34.596 1.00 95.75 81 ARG A O 1
ATOM 645 N N . GLY A 1 82 ? -30.711 7.107 33.943 1.00 95.44 82 GLY A N 1
ATOM 646 C CA . GLY A 1 82 ? -30.079 7.294 35.257 1.00 95.44 82 GLY A CA 1
ATOM 647 C C . GLY A 1 82 ? -29.384 6.043 35.808 1.00 95.44 82 GLY A C 1
ATOM 648 O O . GLY A 1 82 ? -29.255 5.881 37.020 1.00 95.44 82 GLY A O 1
ATOM 649 N N . LYS A 1 83 ? -28.980 5.105 34.940 1.00 96.00 83 LYS A N 1
ATOM 650 C CA . LYS A 1 83 ? -28.314 3.855 35.337 1.00 96.00 83 LYS A CA 1
ATOM 651 C C . LYS A 1 83 ? -26.798 4.041 35.396 1.00 96.00 83 LYS A C 1
ATOM 653 O O . LYS A 1 83 ? -26.057 3.467 34.593 1.00 96.00 83 LYS A O 1
ATOM 658 N N . ASP A 1 84 ? -26.339 4.815 36.371 1.00 95.19 84 ASP A N 1
ATOM 659 C CA . ASP A 1 84 ? -24.944 5.266 36.472 1.00 95.19 84 ASP A CA 1
ATOM 660 C C . ASP A 1 84 ? -23.914 4.133 36.568 1.00 95.19 84 ASP A C 1
ATOM 662 O O . ASP A 1 84 ? -22.814 4.246 36.025 1.00 95.19 84 ASP A O 1
ATOM 666 N N . ASP A 1 85 ? -24.248 3.018 37.219 1.00 95.25 85 ASP A N 1
ATOM 667 C CA . ASP A 1 85 ? -23.333 1.876 37.333 1.00 95.25 85 ASP A CA 1
ATOM 668 C C . ASP A 1 85 ? -23.077 1.212 35.972 1.00 95.25 85 ASP A C 1
ATOM 670 O O . ASP A 1 85 ? -21.938 0.870 35.640 1.00 95.25 85 ASP A O 1
ATOM 674 N N . ILE A 1 86 ? -24.124 1.102 35.147 1.00 93.81 86 ILE A N 1
ATOM 675 C CA . ILE A 1 86 ? -24.031 0.578 33.780 1.00 93.81 86 ILE A CA 1
ATOM 676 C C . ILE A 1 86 ? -23.286 1.577 32.895 1.00 93.81 86 ILE A C 1
ATOM 678 O O . ILE A 1 86 ? -22.381 1.185 32.159 1.00 93.81 86 ILE A O 1
ATOM 682 N N . ALA A 1 87 ? -23.593 2.870 33.017 1.00 96.44 87 ALA A N 1
ATOM 683 C CA . ALA A 1 87 ? -22.899 3.918 32.278 1.00 96.44 87 ALA A CA 1
ATOM 684 C C . ALA A 1 87 ? -21.388 3.923 32.581 1.00 96.44 87 ALA A C 1
ATOM 686 O O . ALA A 1 87 ? -20.569 3.903 31.662 1.00 96.44 87 ALA A O 1
ATOM 687 N N . ARG A 1 88 ? -20.983 3.843 33.859 1.00 97.44 88 ARG A N 1
ATOM 688 C CA . ARG A 1 88 ? -19.561 3.750 34.245 1.00 97.44 88 ARG A CA 1
ATOM 689 C C . ARG A 1 88 ? -18.883 2.502 33.678 1.00 97.44 88 ARG A C 1
ATOM 691 O O . ARG A 1 88 ? -17.720 2.579 33.276 1.00 97.44 88 ARG A O 1
ATOM 698 N N . MET A 1 89 ? -19.576 1.365 33.637 1.00 97.00 89 MET A N 1
ATOM 699 C CA . MET A 1 89 ? -19.059 0.132 33.033 1.00 97.00 89 MET A CA 1
ATOM 700 C C . MET A 1 89 ? -18.836 0.292 31.521 1.00 97.00 89 MET A C 1
ATOM 702 O O . MET A 1 89 ? -17.761 -0.044 31.019 1.00 97.00 89 MET A O 1
ATOM 706 N N . LEU A 1 90 ? -19.819 0.847 30.806 1.00 95.94 90 LEU A N 1
ATOM 707 C CA . LEU A 1 90 ? -19.740 1.093 29.366 1.00 95.94 90 LEU A CA 1
ATOM 708 C C . LEU A 1 90 ? -18.631 2.093 29.028 1.00 95.94 90 LEU A C 1
ATOM 710 O O . LEU A 1 90 ? -17.822 1.820 28.144 1.00 95.94 90 LEU A O 1
ATOM 714 N N . ILE A 1 91 ? -18.493 3.180 29.793 1.00 96.94 91 ILE A N 1
ATOM 715 C CA . ILE A 1 91 ? -17.401 4.155 29.636 1.00 96.94 91 ILE A CA 1
ATOM 716 C C . ILE A 1 91 ? -16.028 3.475 29.757 1.00 96.94 91 ILE A C 1
ATOM 718 O O . ILE A 1 91 ? -15.156 3.696 28.911 1.00 96.94 91 ILE A O 1
ATOM 722 N N . ARG A 1 92 ? -15.828 2.596 30.754 1.00 97.62 92 ARG A N 1
ATOM 723 C CA . ARG A 1 92 ? -14.566 1.844 30.921 1.00 97.62 92 ARG A CA 1
ATOM 724 C C . ARG A 1 92 ? -14.232 0.970 29.707 1.00 97.62 92 ARG A C 1
ATOM 726 O O . ARG A 1 92 ? -13.054 0.758 29.433 1.00 97.62 92 ARG A O 1
ATOM 733 N N . LYS A 1 93 ? -15.241 0.489 28.975 1.00 95.19 93 LYS A N 1
ATOM 734 C CA . LYS A 1 93 ? -15.082 -0.317 27.754 1.00 95.19 93 LYS A CA 1
ATOM 735 C C . LYS A 1 93 ? -14.898 0.539 26.493 1.00 95.19 93 LYS A C 1
ATOM 737 O O . LYS A 1 93 ? -14.077 0.205 25.641 1.00 95.19 93 LYS A O 1
ATOM 742 N N . ILE A 1 94 ? -15.617 1.653 26.384 1.00 97.50 94 ILE A N 1
ATOM 743 C CA . ILE A 1 94 ? -15.609 2.553 25.222 1.00 97.50 94 ILE A CA 1
ATOM 744 C C . ILE A 1 94 ? -14.270 3.277 25.081 1.00 97.50 94 ILE A C 1
ATOM 746 O O . ILE A 1 94 ? -13.724 3.328 23.982 1.00 97.50 94 ILE A O 1
ATOM 750 N N . ILE A 1 95 ? -13.695 3.792 26.173 1.00 97.06 95 ILE A N 1
ATOM 751 C CA . ILE A 1 95 ? -12.424 4.539 26.139 1.00 97.06 95 ILE A CA 1
ATOM 752 C C . ILE A 1 95 ? -11.294 3.762 25.428 1.00 97.06 95 ILE A C 1
ATOM 754 O O . ILE A 1 95 ? -10.700 4.310 24.493 1.00 97.06 95 ILE A O 1
ATOM 758 N N . PRO A 1 96 ? -10.960 2.510 25.806 1.00 96.62 96 PRO A N 1
ATOM 759 C CA . PRO A 1 96 ? -9.920 1.756 25.109 1.00 96.62 96 PRO A CA 1
ATOM 760 C C . PRO A 1 96 ? -10.320 1.387 23.673 1.00 96.62 96 PRO A C 1
ATOM 762 O O . PRO A 1 96 ? -9.458 1.383 22.794 1.00 96.62 96 PRO A O 1
ATOM 765 N N . MET A 1 97 ? -11.606 1.138 23.393 1.00 95.75 97 MET A N 1
ATOM 766 C CA . MET A 1 97 ? -12.073 0.866 22.026 1.00 95.75 97 MET A CA 1
ATOM 767 C C . MET A 1 97 ? -11.925 2.085 21.107 1.00 95.75 97 MET A C 1
ATOM 769 O O . MET A 1 97 ? -11.416 1.930 19.997 1.00 95.75 97 MET A O 1
ATOM 773 N N . ARG A 1 98 ? -12.265 3.292 21.579 1.00 97.38 98 ARG A N 1
ATOM 774 C CA . ARG A 1 98 ? -12.024 4.562 20.869 1.00 97.38 98 ARG A CA 1
ATOM 775 C C . ARG A 1 98 ? -10.550 4.732 20.530 1.00 97.38 98 ARG A C 1
ATOM 777 O O . ARG A 1 98 ? -10.210 4.966 19.374 1.00 97.38 98 ARG A O 1
ATOM 784 N N . LYS A 1 99 ? -9.666 4.540 21.517 1.00 97.00 99 LYS A N 1
ATOM 785 C CA . LYS A 1 99 ? -8.210 4.612 21.308 1.00 97.00 99 LYS A CA 1
ATOM 786 C C . LYS A 1 99 ? -7.732 3.607 20.261 1.00 97.00 99 LYS A C 1
ATOM 788 O O . LYS A 1 99 ? -6.914 3.955 19.414 1.00 97.00 99 LYS A O 1
ATOM 793 N N . ARG A 1 100 ? -8.261 2.380 20.280 1.00 95.62 100 ARG A N 1
ATOM 794 C CA . ARG A 1 100 ? -7.914 1.352 19.291 1.00 95.62 100 ARG A CA 1
ATOM 795 C C . ARG A 1 100 ? -8.355 1.741 17.880 1.00 95.62 100 ARG A C 1
ATOM 797 O O . ARG A 1 100 ? -7.554 1.628 16.960 1.00 95.62 100 ARG A O 1
ATOM 804 N N . VAL A 1 101 ? -9.588 2.222 17.708 1.00 97.56 101 VAL A N 1
ATOM 805 C CA . VAL A 1 101 ? -10.092 2.690 16.402 1.00 97.56 101 VAL A CA 1
ATOM 806 C C . VAL A 1 101 ? -9.283 3.887 15.895 1.00 97.56 101 VAL A C 1
ATOM 808 O O . VAL A 1 101 ? -8.937 3.925 14.715 1.00 97.56 101 VAL A O 1
ATOM 811 N N . ALA A 1 102 ? -8.920 4.826 16.771 1.00 97.62 102 ALA A N 1
ATOM 812 C CA . ALA A 1 102 ? -8.062 5.955 16.414 1.00 97.62 102 ALA A CA 1
ATOM 813 C C . ALA A 1 102 ? -6.669 5.493 15.948 1.00 97.62 102 ALA A C 1
ATOM 815 O O . ALA A 1 102 ? -6.227 5.879 14.872 1.00 97.62 102 ALA A O 1
ATOM 816 N N . CYS A 1 103 ? -6.025 4.585 16.690 1.00 97.56 103 CYS A N 1
ATOM 817 C CA . CYS A 1 103 ? -4.733 4.007 16.309 1.00 97.56 103 CYS A CA 1
ATOM 818 C C . CYS A 1 103 ? -4.803 3.249 14.972 1.00 97.56 103 CYS A C 1
ATOM 820 O O . CYS A 1 103 ? -3.927 3.401 14.123 1.00 97.56 103 CYS A O 1
ATOM 822 N N . MET A 1 104 ? -5.869 2.474 14.745 1.00 97.25 104 MET A N 1
ATOM 823 C CA . MET A 1 104 ? -6.106 1.816 13.456 1.00 97.25 104 MET A CA 1
ATOM 824 C C . MET A 1 104 ? -6.278 2.830 12.323 1.00 97.25 104 MET A C 1
ATOM 826 O O . MET A 1 104 ? -5.765 2.605 11.234 1.00 97.25 104 MET A O 1
ATOM 830 N N . THR A 1 105 ? -6.983 3.937 12.570 1.00 97.62 105 THR A N 1
ATOM 831 C CA . THR A 1 105 ? -7.177 5.006 11.577 1.00 97.62 105 THR A CA 1
ATOM 832 C C . THR A 1 105 ? -5.839 5.617 11.178 1.00 97.62 105 THR A C 1
ATOM 834 O O . THR A 1 105 ? -5.510 5.602 9.998 1.00 97.62 105 THR A O 1
ATOM 837 N N . GLN A 1 106 ? -5.031 6.031 12.157 1.00 97.62 106 GLN A N 1
ATOM 838 C CA . GLN A 1 106 ? -3.710 6.607 11.906 1.00 97.62 106 GLN A CA 1
ATOM 839 C C . GLN A 1 106 ? -2.805 5.642 11.125 1.00 97.62 106 GLN A C 1
ATOM 841 O O . GLN A 1 106 ? -2.189 6.019 10.134 1.00 97.62 106 GLN A O 1
ATOM 846 N N . ARG A 1 107 ? -2.770 4.361 11.513 1.00 96.88 107 ARG A N 1
ATOM 847 C CA . ARG A 1 107 ? -1.967 3.356 10.805 1.00 96.88 107 ARG A CA 1
ATOM 848 C C . ARG A 1 107 ? -2.413 3.166 9.353 1.00 96.88 107 ARG A C 1
ATOM 850 O O . ARG A 1 107 ? -1.577 2.937 8.483 1.00 96.88 107 ARG A O 1
ATOM 857 N N . LEU A 1 108 ? -3.717 3.224 9.080 1.00 97.94 108 LEU A N 1
ATOM 858 C CA . LEU A 1 108 ? -4.229 3.137 7.711 1.00 97.94 108 LEU A CA 1
ATOM 859 C C . LEU A 1 108 ? -3.870 4.379 6.893 1.00 97.94 108 LEU A C 1
ATOM 861 O O . LEU A 1 108 ? -3.567 4.240 5.712 1.00 97.94 108 LEU A O 1
ATOM 865 N N . GLU A 1 109 ? -3.880 5.566 7.497 1.00 97.31 109 GLU A N 1
ATOM 866 C CA . GLU A 1 109 ? -3.432 6.804 6.845 1.00 97.31 109 GLU A CA 1
ATOM 867 C C . GLU A 1 109 ? -1.944 6.727 6.484 1.00 97.31 109 GLU A C 1
ATOM 869 O O . GLU A 1 109 ? -1.577 6.975 5.337 1.00 97.31 109 GLU A O 1
ATOM 874 N N . GLU A 1 110 ? -1.101 6.269 7.413 1.00 96.38 110 GLU A N 1
ATOM 875 C CA . GLU A 1 110 ? 0.328 6.030 7.171 1.00 96.38 110 GLU A CA 1
ATOM 876 C C . GLU A 1 110 ? 0.551 5.014 6.039 1.00 96.38 110 GLU A C 1
ATOM 878 O O . GLU A 1 110 ? 1.350 5.250 5.134 1.00 96.38 110 GLU A O 1
ATOM 883 N N . MET A 1 111 ? -0.185 3.896 6.040 1.00 95.81 111 MET A N 1
ATOM 884 C CA . MET A 1 111 ? -0.113 2.902 4.960 1.00 95.81 111 MET A CA 1
ATOM 885 C C . MET A 1 111 ? -0.603 3.450 3.617 1.00 95.81 111 MET A C 1
ATOM 887 O O . MET A 1 111 ? -0.054 3.088 2.580 1.00 95.81 111 MET A O 1
ATOM 891 N N . THR A 1 112 ? -1.615 4.318 3.621 1.00 97.50 112 THR A N 1
ATOM 892 C CA . THR A 1 112 ? -2.104 4.975 2.400 1.00 97.50 112 THR A CA 1
ATOM 893 C C . THR A 1 112 ? -1.012 5.872 1.822 1.00 97.50 112 THR A C 1
ATOM 895 O O . THR A 1 112 ? -0.686 5.739 0.646 1.00 97.50 112 THR A O 1
ATOM 898 N N . GLY A 1 113 ? -0.355 6.677 2.665 1.00 97.00 113 GLY A N 1
ATOM 899 C CA . GLY A 1 113 ? 0.800 7.478 2.252 1.00 97.00 113 GLY A CA 1
ATOM 900 C C . GLY A 1 113 ? 1.934 6.627 1.668 1.00 97.00 113 GLY A C 1
ATOM 901 O O . GLY A 1 113 ? 2.485 6.968 0.627 1.00 97.00 113 GLY A O 1
ATOM 902 N N . GLN A 1 114 ? 2.232 5.468 2.265 1.00 95.25 114 GLN A N 1
ATOM 903 C CA . GLN A 1 114 ? 3.237 4.538 1.727 1.00 95.25 114 GLN A CA 1
ATOM 904 C C . GLN A 1 114 ? 2.860 3.977 0.349 1.00 95.25 114 GLN A C 1
ATOM 906 O O . GLN A 1 114 ? 3.733 3.813 -0.503 1.00 95.25 114 GLN A O 1
ATOM 911 N N . VAL A 1 115 ? 1.582 3.660 0.121 1.00 96.88 115 VAL A N 1
ATOM 912 C CA . VAL A 1 115 ? 1.096 3.208 -1.192 1.00 96.88 115 VAL A CA 1
ATOM 913 C C . VAL A 1 115 ? 1.277 4.307 -2.233 1.00 96.88 115 VAL A C 1
ATOM 915 O O . VAL A 1 115 ? 1.772 4.029 -3.326 1.00 96.88 115 VAL A O 1
ATOM 918 N N . ASP A 1 116 ? 0.920 5.543 -1.893 1.00 96.62 116 ASP A N 1
ATOM 919 C CA . ASP A 1 116 ? 1.032 6.677 -2.808 1.00 96.62 116 ASP A CA 1
ATOM 920 C C . ASP A 1 116 ? 2.500 6.994 -3.136 1.00 96.62 116 ASP A C 1
ATOM 922 O O . ASP A 1 116 ? 2.849 7.110 -4.310 1.00 96.62 116 ASP A O 1
ATOM 926 N N . GLU A 1 117 ? 3.402 6.967 -2.149 1.00 95.69 117 GLU A N 1
ATOM 927 C CA . GLU A 1 117 ? 4.847 7.083 -2.395 1.00 95.69 117 GLU A CA 1
ATOM 928 C C . GLU A 1 117 ? 5.379 5.990 -3.336 1.00 95.69 117 GLU A C 1
ATOM 930 O O . GLU A 1 117 ? 6.204 6.247 -4.219 1.00 95.69 117 GLU A O 1
ATOM 935 N N . GLU A 1 118 ? 4.947 4.741 -3.149 1.00 94.12 118 GLU A N 1
ATOM 936 C CA . GLU A 1 118 ? 5.393 3.627 -3.985 1.00 94.12 118 GLU A CA 1
ATOM 937 C C . GLU A 1 118 ? 4.854 3.734 -5.418 1.00 94.12 118 GLU A C 1
ATOM 939 O O . GLU A 1 118 ? 5.583 3.398 -6.362 1.00 94.12 118 GLU A O 1
ATOM 944 N N . ARG A 1 119 ? 3.629 4.247 -5.589 1.00 96.00 119 ARG A N 1
ATOM 945 C CA . ARG A 1 119 ? 3.027 4.562 -6.894 1.00 96.00 119 ARG A CA 1
ATOM 946 C C . ARG A 1 119 ? 3.765 5.692 -7.599 1.00 96.00 119 ARG A C 1
ATOM 948 O O . ARG A 1 119 ? 4.088 5.539 -8.776 1.00 96.00 119 ARG A O 1
ATOM 955 N N . ASP A 1 120 ? 4.102 6.765 -6.893 1.00 96.31 120 ASP A N 1
ATOM 956 C CA . ASP A 1 120 ? 4.867 7.884 -7.450 1.00 96.31 120 ASP A CA 1
ATOM 957 C C . ASP A 1 120 ? 6.246 7.422 -7.924 1.00 96.31 120 ASP A C 1
ATOM 959 O O . ASP A 1 120 ? 6.656 7.685 -9.059 1.00 96.31 120 ASP A O 1
ATOM 963 N N . ARG A 1 121 ? 6.944 6.635 -7.095 1.00 93.88 121 ARG A N 1
ATOM 964 C CA . ARG A 1 121 ? 8.230 6.023 -7.466 1.00 93.88 121 ARG A CA 1
ATOM 965 C C . ARG A 1 121 ? 8.096 5.126 -8.694 1.00 93.88 121 ARG A C 1
ATOM 967 O O . ARG A 1 121 ? 8.962 5.168 -9.568 1.00 93.88 121 ARG A O 1
ATOM 974 N N . LEU A 1 122 ? 7.029 4.331 -8.788 1.00 95.56 122 LEU A N 1
ATOM 975 C CA . LEU A 1 122 ? 6.759 3.513 -9.972 1.00 95.56 122 LEU A CA 1
ATOM 976 C C . LEU A 1 122 ? 6.492 4.383 -11.211 1.00 95.56 122 LEU A C 1
ATOM 978 O O . LEU A 1 122 ? 6.976 4.057 -12.294 1.00 95.56 122 LEU A O 1
ATOM 982 N N . GLY A 1 123 ? 5.778 5.498 -11.060 1.00 94.81 123 GLY A N 1
ATOM 983 C CA . GLY A 1 123 ? 5.553 6.479 -12.123 1.00 94.81 123 GLY A CA 1
ATOM 984 C C . GLY A 1 123 ? 6.862 7.060 -12.660 1.00 94.81 123 GLY A C 1
ATOM 985 O O . GLY A 1 123 ? 7.100 7.037 -13.868 1.00 94.81 123 GLY A O 1
ATOM 986 N N . VAL A 1 124 ? 7.764 7.481 -11.768 1.00 94.31 124 VAL A N 1
ATOM 987 C CA . VAL A 1 124 ? 9.109 7.955 -12.140 1.00 94.31 124 VAL A CA 1
ATOM 988 C C . VAL A 1 124 ? 9.906 6.862 -12.861 1.00 94.31 124 VAL A C 1
ATOM 990 O O . VAL A 1 124 ? 10.539 7.132 -13.882 1.00 94.31 124 VAL A O 1
ATOM 993 N N . GLN A 1 125 ? 9.853 5.616 -12.378 1.00 92.50 125 GLN A N 1
ATOM 994 C CA . GLN A 1 125 ? 10.525 4.485 -13.029 1.00 92.50 125 GLN A CA 1
ATOM 995 C C . GLN A 1 125 ? 9.985 4.207 -14.438 1.00 92.50 125 GLN A C 1
ATOM 997 O O . GLN A 1 125 ? 10.779 3.939 -15.340 1.00 92.50 125 GLN A O 1
ATOM 1002 N N . ARG A 1 126 ? 8.666 4.313 -14.650 1.00 94.25 126 ARG A N 1
ATOM 1003 C CA . ARG A 1 126 ? 8.040 4.156 -15.975 1.00 94.25 126 ARG A CA 1
ATOM 1004 C C . ARG A 1 126 ? 8.515 5.227 -16.954 1.00 94.25 126 ARG A C 1
ATOM 1006 O O . ARG A 1 126 ? 8.923 4.887 -18.058 1.00 94.25 126 ARG A O 1
ATOM 1013 N N . LEU A 1 127 ? 8.561 6.490 -16.527 1.00 94.06 127 LEU A N 1
ATOM 1014 C CA . LEU A 1 127 ? 9.079 7.581 -17.361 1.00 94.06 127 LEU A CA 1
ATOM 1015 C C . LEU A 1 127 ? 10.551 7.364 -17.744 1.00 94.06 127 LEU A C 1
ATOM 1017 O O . LEU A 1 127 ? 10.923 7.532 -18.904 1.00 94.06 127 LEU A O 1
ATOM 1021 N N . ALA A 1 128 ? 11.388 6.943 -16.791 1.00 88.94 128 ALA A N 1
ATOM 1022 C CA . ALA A 1 128 ? 12.796 6.638 -17.051 1.00 88.94 128 ALA A CA 1
ATOM 1023 C C . ALA A 1 128 ? 12.976 5.438 -17.999 1.00 88.94 128 ALA A C 1
ATOM 1025 O O . ALA A 1 128 ? 13.873 5.435 -18.849 1.00 88.94 128 ALA A O 1
ATOM 1026 N N . TYR A 1 129 ? 12.121 4.421 -17.866 1.00 92.12 129 TYR A N 1
ATOM 1027 C CA . TYR A 1 129 ? 12.078 3.286 -18.781 1.00 92.12 129 TYR A CA 1
ATOM 1028 C C . TYR A 1 129 ? 11.719 3.730 -20.203 1.00 92.12 129 TYR A C 1
ATOM 1030 O O . TYR A 1 129 ? 12.420 3.360 -21.146 1.00 92.12 129 TYR A O 1
ATOM 1038 N N . ASP A 1 130 ? 10.682 4.551 -20.360 1.00 92.00 130 ASP A N 1
ATOM 1039 C CA . ASP A 1 130 ? 10.235 5.025 -21.669 1.00 92.00 130 ASP A CA 1
ATOM 1040 C C . ASP A 1 130 ? 11.288 5.907 -22.354 1.00 92.00 130 ASP A C 1
ATOM 1042 O O . ASP A 1 130 ? 11.572 5.698 -23.536 1.00 92.00 130 ASP A O 1
ATOM 1046 N N . ASP A 1 131 ? 11.946 6.812 -21.620 1.00 89.06 131 ASP A N 1
ATOM 1047 C CA . ASP A 1 131 ? 13.075 7.603 -22.140 1.00 89.06 131 ASP A CA 1
ATOM 1048 C C . ASP A 1 131 ? 14.227 6.692 -22.597 1.00 89.06 131 ASP A C 1
ATOM 1050 O O . ASP A 1 131 ? 14.724 6.815 -23.721 1.00 89.06 131 ASP A O 1
ATOM 1054 N N . THR A 1 132 ? 14.608 5.710 -21.776 1.00 85.12 132 THR A N 1
ATOM 1055 C CA . THR A 1 132 ? 15.675 4.759 -22.127 1.00 85.12 132 THR A CA 1
ATOM 1056 C C . THR A 1 132 ? 15.297 3.957 -23.372 1.00 85.12 132 THR A C 1
ATOM 1058 O O . THR A 1 132 ? 16.098 3.820 -24.299 1.00 85.12 132 THR A O 1
ATOM 1061 N N . ARG A 1 133 ? 14.055 3.473 -23.448 1.00 89.81 133 ARG A N 1
ATOM 1062 C CA . ARG A 1 133 ? 13.530 2.720 -24.589 1.00 89.81 133 ARG A CA 1
ATOM 1063 C C . ARG A 1 133 ? 13.537 3.552 -25.873 1.00 89.81 133 ARG A C 1
ATOM 1065 O O . ARG A 1 133 ? 13.955 3.041 -26.914 1.00 89.81 133 ARG A O 1
ATOM 1072 N N . GLN A 1 134 ? 13.121 4.816 -25.812 1.00 87.62 134 GLN A N 1
ATOM 1073 C CA . GLN A 1 134 ? 13.151 5.735 -26.954 1.00 87.62 134 GLN A CA 1
ATOM 1074 C C . GLN A 1 134 ? 14.583 6.011 -27.423 1.00 87.62 134 GLN A C 1
ATOM 1076 O O . GLN A 1 134 ? 14.855 5.964 -28.624 1.00 87.62 134 GLN A O 1
ATOM 1081 N N . ARG A 1 135 ? 15.526 6.230 -26.498 1.00 83.62 135 ARG A N 1
ATOM 1082 C CA . ARG A 1 135 ? 16.948 6.413 -26.835 1.00 83.62 135 ARG A CA 1
ATOM 1083 C C . ARG A 1 135 ? 17.530 5.188 -27.528 1.00 83.62 135 ARG A C 1
ATOM 1085 O O . ARG A 1 135 ? 18.210 5.340 -28.541 1.00 83.62 135 ARG A O 1
ATOM 1092 N N . VAL A 1 136 ? 17.245 3.990 -27.016 1.00 83.31 136 VAL A N 1
ATOM 1093 C CA . VAL A 1 136 ? 17.689 2.726 -27.625 1.00 83.31 136 VAL A CA 1
ATOM 1094 C C . VAL A 1 136 ? 17.114 2.574 -29.033 1.00 83.31 136 VAL A C 1
ATOM 1096 O O . VAL A 1 136 ? 17.858 2.257 -29.959 1.00 83.31 136 VAL A O 1
ATOM 1099 N N . ALA A 1 137 ? 15.824 2.864 -29.227 1.00 83.69 137 ALA A N 1
ATOM 1100 C CA . ALA A 1 137 ? 15.202 2.838 -30.550 1.00 83.69 137 ALA A CA 1
ATOM 1101 C C . ALA A 1 137 ? 15.872 3.831 -31.517 1.00 83.69 137 ALA A C 1
ATOM 1103 O O . ALA A 1 137 ? 16.268 3.446 -32.612 1.00 83.69 137 ALA A O 1
ATOM 1104 N N . ALA A 1 138 ? 16.099 5.076 -31.091 1.00 82.81 138 ALA A N 1
ATOM 1105 C CA . ALA A 1 138 ? 16.763 6.088 -31.911 1.00 82.81 138 ALA A CA 1
ATOM 1106 C C . ALA A 1 138 ? 18.209 5.714 -32.283 1.00 82.81 138 ALA A C 1
ATOM 1108 O O . ALA A 1 138 ? 18.668 6.043 -33.375 1.00 82.81 138 ALA A O 1
ATOM 1109 N N . VAL A 1 139 ? 18.952 5.047 -31.394 1.00 81.81 139 VAL A N 1
ATOM 1110 C CA . VAL A 1 139 ? 20.304 4.552 -31.706 1.00 81.81 139 VAL A CA 1
ATOM 1111 C C . VAL A 1 139 ? 20.250 3.426 -32.737 1.00 81.81 139 VAL A C 1
ATOM 1113 O O . VAL A 1 139 ? 21.036 3.453 -33.681 1.00 81.81 139 VAL A O 1
ATOM 1116 N N . ARG A 1 140 ? 19.298 2.492 -32.613 1.00 80.25 140 ARG A N 1
ATOM 1117 C CA . ARG A 1 140 ? 19.107 1.409 -33.591 1.00 80.25 140 ARG A CA 1
ATOM 1118 C C . ARG A 1 140 ? 18.733 1.927 -34.974 1.00 80.25 140 ARG A C 1
ATOM 1120 O O . ARG A 1 140 ? 19.312 1.477 -35.951 1.00 80.25 140 ARG A O 1
ATOM 1127 N N . GLU A 1 141 ? 17.819 2.890 -35.060 1.00 79.06 141 GLU A N 1
ATOM 1128 C CA . GLU A 1 141 ? 17.443 3.492 -36.346 1.00 79.06 141 GLU A CA 1
ATOM 1129 C C . GLU A 1 141 ? 18.625 4.219 -37.000 1.00 79.06 141 GLU A C 1
ATOM 1131 O O . GLU A 1 141 ? 18.851 4.087 -38.199 1.00 79.06 141 GLU A O 1
ATOM 1136 N N . ARG A 1 142 ? 19.452 4.930 -36.219 1.00 76.50 142 ARG A N 1
ATOM 1137 C CA . ARG A 1 142 ? 20.682 5.544 -36.748 1.00 76.50 142 ARG A CA 1
ATOM 1138 C C . ARG A 1 142 ? 21.686 4.507 -37.250 1.00 76.50 142 ARG A C 1
ATOM 1140 O O . ARG A 1 142 ? 22.305 4.751 -38.279 1.00 76.50 142 ARG A O 1
ATOM 1147 N N . ALA A 1 143 ? 21.847 3.389 -36.539 1.00 76.19 143 ALA A N 1
ATOM 1148 C CA . ALA A 1 143 ? 22.733 2.303 -36.956 1.00 76.19 143 ALA A CA 1
ATOM 1149 C C . ALA A 1 143 ? 22.253 1.670 -38.272 1.00 76.19 143 ALA A C 1
ATOM 1151 O O . ALA A 1 143 ? 23.023 1.615 -39.223 1.00 76.19 143 ALA A O 1
ATOM 1152 N N . ARG A 1 144 ? 20.959 1.335 -38.375 1.00 74.50 144 ARG A N 1
ATOM 1153 C CA . ARG A 1 144 ? 20.340 0.814 -39.608 1.00 74.50 144 ARG A CA 1
ATOM 1154 C C . ARG A 1 144 ? 20.478 1.771 -40.787 1.00 74.50 144 ARG A C 1
ATOM 1156 O O . ARG A 1 144 ? 20.795 1.349 -41.891 1.00 74.50 144 ARG A O 1
ATOM 1163 N N . ASN A 1 145 ? 20.257 3.066 -40.561 1.00 74.31 145 ASN A N 1
ATOM 1164 C CA . ASN A 1 145 ? 20.413 4.069 -41.612 1.00 74.31 145 ASN A CA 1
ATOM 1165 C C . ASN A 1 145 ? 21.875 4.187 -42.064 1.00 74.31 145 ASN A C 1
ATOM 1167 O O . ASN A 1 145 ? 22.126 4.337 -43.254 1.00 74.31 145 ASN A O 1
ATOM 1171 N N . ALA A 1 146 ? 22.839 4.103 -41.142 1.00 73.19 146 ALA A N 1
ATOM 1172 C CA . ALA A 1 146 ? 24.260 4.108 -41.484 1.00 73.19 146 ALA A CA 1
ATOM 1173 C C . ALA A 1 146 ? 24.671 2.844 -42.260 1.00 73.19 146 ALA A C 1
ATOM 1175 O O . ALA A 1 146 ? 25.423 2.954 -43.224 1.00 73.19 146 ALA A O 1
ATOM 1176 N N . GLU 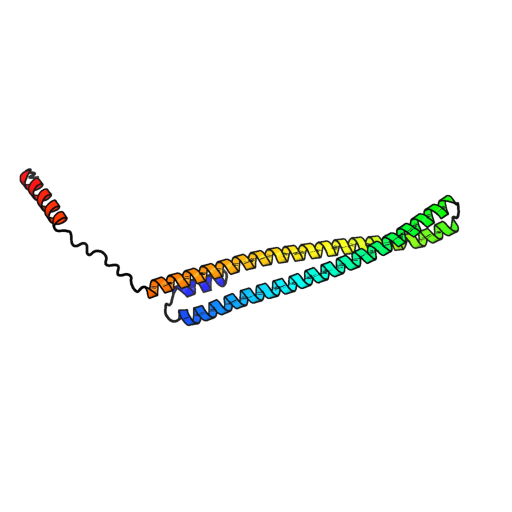A 1 147 ? 24.139 1.677 -41.888 1.00 68.69 147 GLU A N 1
ATOM 1177 C CA . GLU A 1 147 ? 24.305 0.420 -42.629 1.00 68.69 147 GLU A CA 1
ATOM 1178 C C . GLU A 1 147 ? 23.719 0.526 -44.041 1.00 68.69 147 GLU A C 1
ATOM 1180 O O . GLU A 1 147 ? 24.418 0.241 -45.004 1.00 68.69 147 GLU A O 1
ATOM 1185 N N . ALA A 1 148 ? 22.493 1.035 -44.195 1.00 70.94 148 ALA A N 1
ATOM 1186 C CA . ALA A 1 148 ? 21.873 1.242 -45.505 1.00 70.94 148 ALA A CA 1
ATOM 1187 C C . ALA A 1 148 ? 22.649 2.245 -46.381 1.00 70.94 148 ALA A C 1
ATOM 1189 O O . ALA A 1 148 ? 22.735 2.074 -47.595 1.00 70.94 148 ALA A O 1
ATOM 1190 N N . MET A 1 149 ? 23.240 3.286 -45.781 1.00 61.16 149 MET A N 1
ATOM 1191 C CA . MET A 1 149 ? 24.113 4.224 -46.497 1.00 61.16 149 MET A CA 1
ATOM 1192 C C . MET A 1 149 ? 25.470 3.613 -46.869 1.00 61.16 149 MET A C 1
ATOM 1194 O O . MET A 1 149 ? 26.037 4.010 -47.882 1.00 61.16 149 MET A O 1
ATOM 1198 N N . ALA A 1 150 ? 25.991 2.671 -46.078 1.00 64.50 150 ALA A N 1
ATOM 1199 C CA . ALA A 1 150 ? 27.221 1.945 -46.388 1.00 64.50 150 ALA A CA 1
ATOM 1200 C C . ALA A 1 150 ? 27.003 0.852 -47.455 1.00 64.50 150 ALA A C 1
ATOM 1202 O O . ALA A 1 150 ? 27.862 0.658 -48.314 1.00 64.50 150 ALA A O 1
ATOM 1203 N N . ASP A 1 151 ? 25.848 0.180 -47.426 1.00 58.56 151 ASP A N 1
ATOM 1204 C CA . ASP A 1 151 ? 25.454 -0.891 -48.355 1.00 58.56 151 ASP A CA 1
ATOM 1205 C C . ASP A 1 151 ? 25.032 -0.359 -49.736 1.00 58.56 151 ASP A C 1
ATOM 1207 O O . ASP A 1 151 ? 25.240 -1.008 -50.756 1.00 58.56 151 ASP A O 1
ATOM 1211 N N . MET A 1 152 ? 24.572 0.897 -49.808 1.00 57.00 152 MET A N 1
ATOM 1212 C CA . MET A 1 152 ? 24.400 1.640 -51.070 1.00 57.00 152 MET A CA 1
ATOM 1213 C C . MET A 1 152 ? 25.722 1.889 -51.833 1.00 57.00 152 MET A C 1
ATOM 1215 O O . MET A 1 152 ? 25.714 2.535 -52.886 1.00 57.00 152 MET A O 1
ATOM 1219 N N . GLY A 1 153 ? 26.855 1.383 -51.327 1.00 44.88 153 GLY A N 1
ATOM 1220 C CA . GLY A 1 153 ? 28.196 1.688 -51.809 1.00 44.88 153 GLY A CA 1
ATOM 1221 C C . GLY A 1 153 ? 28.512 3.175 -51.636 1.00 44.88 153 GLY A C 1
ATOM 1222 O O . GLY A 1 153 ? 27.671 3.950 -51.172 1.00 44.88 153 GLY A O 1
ATOM 1223 N N . PRO A 1 154 ? 29.705 3.651 -52.033 1.00 43.75 154 PRO A N 1
ATOM 1224 C CA . PRO A 1 154 ? 29.816 5.064 -52.321 1.00 43.75 154 PRO A CA 1
ATOM 1225 C C . PRO A 1 154 ? 28.789 5.321 -53.425 1.00 43.75 154 PRO A C 1
ATOM 1227 O O . PRO A 1 154 ? 29.014 4.934 -54.574 1.00 43.75 154 PRO A O 1
ATOM 1230 N N . ILE A 1 155 ? 27.670 5.985 -53.099 1.00 45.69 155 ILE A N 1
ATOM 1231 C CA . ILE A 1 155 ? 27.016 6.842 -54.083 1.00 45.69 155 ILE A CA 1
ATOM 1232 C C . ILE A 1 155 ? 28.187 7.621 -54.621 1.00 45.69 155 ILE A C 1
ATOM 1234 O O . ILE A 1 155 ? 28.820 8.373 -53.873 1.00 45.69 155 ILE A O 1
ATOM 1238 N N . GLY A 1 156 ? 28.563 7.320 -55.859 1.00 40.88 156 GLY A N 1
ATOM 1239 C CA . GLY A 1 156 ? 29.583 8.067 -56.529 1.00 40.88 156 GLY A CA 1
ATOM 1240 C C . GLY A 1 156 ? 29.111 9.500 -56.421 1.00 40.88 156 GLY A C 1
ATOM 1241 O O . GLY A 1 156 ? 28.259 9.934 -57.189 1.00 40.88 156 GLY A O 1
ATOM 1242 N N . MET A 1 157 ? 29.715 10.250 -55.507 1.00 40.44 157 MET A N 1
ATOM 1243 C CA . MET A 1 157 ? 30.150 11.592 -55.789 1.00 40.44 157 MET A CA 1
ATOM 1244 C C . MET A 1 157 ? 31.061 11.446 -57.017 1.00 40.44 157 MET A C 1
ATOM 1246 O O . MET A 1 157 ? 32.269 11.632 -56.957 1.00 40.44 157 MET A O 1
ATOM 1250 N N . ARG A 1 158 ? 30.465 11.150 -58.182 1.00 36.94 158 ARG A N 1
ATOM 1251 C CA . ARG A 1 158 ? 30.700 11.986 -59.332 1.00 36.94 158 ARG A CA 1
ATOM 1252 C C . ARG A 1 158 ? 30.306 13.363 -58.822 1.00 36.94 158 ARG A C 1
ATOM 1254 O O . ARG A 1 158 ? 29.177 13.806 -58.992 1.00 36.94 158 ARG A O 1
ATOM 1261 N N . SER A 1 159 ? 31.261 14.037 -58.176 1.00 39.47 159 SER A N 1
ATOM 1262 C CA . SER A 1 159 ? 31.469 15.432 -58.507 1.00 39.47 159 SER A CA 1
ATOM 1263 C C . SER A 1 159 ? 31.265 15.475 -60.017 1.00 39.47 159 SER A C 1
ATOM 1265 O O . SER A 1 159 ? 31.966 14.721 -60.708 1.00 39.47 159 SER A O 1
ATOM 1267 N N . PRO A 1 160 ? 30.266 16.204 -60.544 1.00 42.03 160 PRO A N 1
ATOM 1268 C CA . PRO A 1 160 ? 30.311 16.538 -61.949 1.00 42.03 160 PRO A CA 1
ATOM 1269 C C . PRO A 1 160 ? 31.719 17.086 -62.105 1.00 42.03 160 PRO A C 1
ATOM 1271 O O . PRO A 1 160 ? 32.089 18.033 -61.405 1.00 42.03 160 PRO A O 1
ATOM 1274 N N . GLN A 1 161 ? 32.566 16.378 -62.853 1.00 47.47 161 GLN A N 1
ATOM 1275 C CA . GLN A 1 161 ? 33.823 16.957 -63.266 1.00 47.47 161 GLN A CA 1
ATOM 1276 C C . GLN A 1 161 ? 33.398 18.309 -63.822 1.00 47.47 161 GLN A C 1
ATOM 1278 O O . GLN A 1 161 ? 32.558 18.338 -64.722 1.00 47.47 161 GLN A O 1
ATOM 1283 N N . LEU A 1 162 ? 33.855 19.399 -63.197 1.00 47.44 162 LEU A N 1
ATOM 1284 C CA . LEU A 1 162 ? 33.725 20.749 -63.733 1.00 47.44 162 LEU A CA 1
ATOM 1285 C C . LEU A 1 162 ? 34.572 20.793 -65.013 1.00 47.44 162 LEU A C 1
ATOM 1287 O O . LEU A 1 162 ? 35.618 21.429 -65.075 1.00 47.44 162 LEU A O 1
ATOM 1291 N N . ALA A 1 163 ? 34.176 20.005 -66.004 1.00 50.88 163 ALA A N 1
ATOM 1292 C CA . ALA A 1 163 ? 34.502 20.214 -67.382 1.00 50.88 163 ALA A CA 1
ATOM 1293 C C . ALA A 1 163 ? 33.510 21.302 -67.804 1.00 50.88 163 ALA A C 1
ATOM 1295 O O . ALA A 1 163 ? 32.308 21.022 -67.823 1.00 50.88 163 ALA A O 1
ATOM 1296 N N . PRO A 1 164 ? 33.972 22.545 -68.013 1.00 54.16 164 PRO A N 1
ATOM 1297 C CA . PRO A 1 164 ? 33.095 23.605 -68.483 1.00 54.16 164 PRO A CA 1
ATOM 1298 C C . PRO A 1 164 ? 32.414 23.146 -69.774 1.00 54.16 164 PRO A C 1
ATOM 1300 O O . PRO A 1 164 ? 33.042 22.472 -70.600 1.00 54.16 164 PRO A O 1
ATOM 1303 N N . SER A 1 165 ? 31.123 23.449 -69.922 1.00 64.44 165 SER A N 1
ATOM 1304 C CA . SER A 1 165 ? 30.407 23.103 -71.154 1.00 64.44 165 SER A CA 1
ATOM 1305 C C . SER A 1 165 ? 30.970 23.920 -72.324 1.00 64.44 165 SER A C 1
ATOM 1307 O O . SER A 1 165 ? 31.532 24.999 -72.121 1.00 64.44 165 SER A O 1
ATOM 1309 N N . GLU A 1 166 ? 30.828 23.435 -73.561 1.00 57.78 166 GLU A N 1
ATOM 1310 C CA . GLU A 1 166 ? 31.247 24.205 -74.746 1.00 57.78 166 GLU A CA 1
ATOM 1311 C C . GLU A 1 166 ? 30.578 25.591 -74.788 1.00 57.78 166 GLU A C 1
ATOM 1313 O O . GLU A 1 166 ? 31.215 26.566 -75.176 1.00 57.78 166 GLU A O 1
ATOM 1318 N N . GLU A 1 167 ? 29.352 25.709 -74.272 1.00 60.09 167 GLU A N 1
ATOM 1319 C CA . GLU A 1 167 ? 28.614 26.973 -74.171 1.00 60.09 167 GLU A CA 1
ATOM 1320 C C . GLU A 1 167 ? 29.238 27.943 -73.148 1.00 60.09 167 GLU A C 1
ATOM 1322 O O . GLU A 1 167 ? 29.316 29.145 -73.405 1.00 60.09 167 GLU A O 1
ATOM 1327 N N . GLU A 1 168 ? 29.741 27.447 -72.008 1.00 63.44 168 GLU A N 1
ATOM 1328 C CA . GLU A 1 168 ? 30.462 28.271 -71.020 1.00 63.44 168 GLU A CA 1
ATOM 1329 C C . GLU A 1 168 ? 31.811 28.763 -71.569 1.00 63.44 168 GLU A C 1
ATOM 1331 O O . GLU A 1 168 ? 32.215 29.903 -71.318 1.00 63.44 168 GLU A O 1
ATOM 1336 N N . ILE A 1 169 ? 32.494 27.925 -72.357 1.00 68.44 169 ILE A N 1
ATOM 1337 C CA . ILE A 1 169 ? 33.751 28.277 -73.030 1.00 68.44 169 ILE A CA 1
ATOM 1338 C C . ILE A 1 169 ? 33.497 29.336 -74.111 1.00 68.44 169 ILE A C 1
ATOM 1340 O O . ILE A 1 169 ? 34.251 30.309 -74.206 1.00 68.44 169 ILE A O 1
ATOM 1344 N N . GLU A 1 170 ? 32.438 29.182 -74.909 1.00 69.62 170 GLU A N 1
ATOM 1345 C CA . GLU A 1 170 ? 32.053 30.159 -75.930 1.00 69.62 170 GLU A CA 1
ATOM 1346 C C . GLU A 1 170 ? 31.631 31.500 -75.321 1.00 69.62 170 GLU A C 1
ATOM 1348 O O . GLU A 1 170 ? 32.015 32.551 -75.844 1.00 69.62 170 GLU A O 1
ATOM 1353 N N . TRP A 1 171 ? 30.921 31.483 -74.189 1.00 68.69 171 TRP A N 1
ATOM 1354 C CA . TRP A 1 171 ? 30.531 32.696 -73.470 1.00 68.69 171 TRP A CA 1
ATOM 1355 C C . TRP A 1 171 ? 31.743 33.500 -72.970 1.00 68.69 171 TRP A C 1
ATOM 1357 O O . TRP A 1 171 ? 31.836 34.707 -73.211 1.00 68.69 171 TRP A O 1
ATOM 1367 N N . GLU A 1 172 ? 32.724 32.840 -72.345 1.00 75.88 172 GLU A N 1
ATOM 1368 C CA . GLU A 1 172 ? 33.984 33.483 -71.932 1.00 75.88 172 GLU A CA 1
ATOM 1369 C C . GLU A 1 172 ? 34.792 33.998 -73.133 1.00 75.88 172 GLU A C 1
ATOM 1371 O O . GLU A 1 172 ? 35.369 35.090 -73.092 1.00 75.88 172 GLU A O 1
ATOM 1376 N N . LEU A 1 173 ? 34.815 33.249 -74.240 1.00 70.88 173 LEU A N 1
ATOM 1377 C CA . LEU A 1 173 ? 35.521 33.663 -75.451 1.00 70.88 173 LEU A CA 1
ATOM 1378 C C . LEU A 1 173 ? 34.872 34.898 -76.097 1.00 70.88 173 LEU A C 1
ATOM 1380 O O . LEU A 1 173 ? 35.585 35.771 -76.604 1.00 70.88 173 LEU A O 1
ATOM 1384 N N . MET A 1 174 ? 33.541 34.998 -76.051 1.00 69.19 174 MET A N 1
ATOM 1385 C CA . MET A 1 174 ? 32.785 36.159 -76.521 1.00 69.19 174 MET A CA 1
ATOM 1386 C C . MET A 1 174 ? 33.075 37.392 -75.655 1.00 69.19 174 MET A C 1
ATOM 1388 O O . MET A 1 174 ? 33.460 38.424 -76.208 1.00 69.19 174 MET A O 1
ATOM 1392 N N . GLN A 1 175 ? 33.044 37.267 -74.320 1.00 70.38 175 GLN A N 1
ATOM 1393 C CA . GLN A 1 175 ? 33.414 38.361 -73.407 1.00 70.38 175 GLN A CA 1
ATOM 1394 C C . GLN A 1 175 ? 34.835 38.879 -73.650 1.00 70.38 175 GLN A C 1
ATOM 1396 O O . GLN A 1 175 ? 35.069 40.090 -73.675 1.00 70.38 175 GLN A O 1
ATOM 1401 N N . ARG A 1 176 ? 35.809 37.985 -73.862 1.00 72.75 176 ARG A N 1
ATOM 1402 C CA . ARG A 1 176 ? 37.202 38.394 -74.109 1.00 72.75 176 ARG A CA 1
ATOM 1403 C C . ARG A 1 176 ? 37.395 39.042 -75.475 1.00 72.75 176 ARG A C 1
ATOM 1405 O O . ARG A 1 176 ? 38.206 39.960 -75.595 1.00 72.75 176 ARG A O 1
ATOM 1412 N N . LYS A 1 177 ? 36.648 38.611 -76.496 1.00 71.19 177 LYS A N 1
ATOM 1413 C CA . LYS A 1 177 ? 36.638 39.269 -77.812 1.00 71.19 177 LYS A CA 1
ATOM 1414 C C . LYS A 1 177 ? 35.998 40.650 -77.745 1.00 71.19 177 LYS A C 1
ATOM 1416 O O . LYS A 1 177 ? 36.541 41.585 -78.329 1.00 71.19 177 LYS A O 1
ATOM 1421 N N . GLU A 1 178 ? 34.914 40.804 -76.992 1.00 66.50 178 GLU A N 1
ATOM 1422 C CA . GLU A 1 178 ? 34.289 42.105 -76.754 1.00 66.50 178 GLU A CA 1
ATOM 1423 C C . GLU A 1 178 ? 35.225 43.048 -75.988 1.00 66.50 178 GLU A C 1
ATOM 1425 O O . GLU A 1 178 ? 35.419 44.187 -76.417 1.00 66.50 178 GLU A O 1
ATOM 1430 N N . ALA A 1 179 ? 35.899 42.571 -74.936 1.00 65.62 179 ALA A N 1
ATOM 1431 C CA . ALA A 1 179 ? 36.907 43.332 -74.193 1.00 65.62 179 ALA A CA 1
ATOM 1432 C C . ALA A 1 179 ? 38.112 43.746 -75.065 1.00 65.62 179 ALA A C 1
ATOM 1434 O O . ALA A 1 179 ? 38.608 44.867 -74.950 1.00 65.62 179 ALA A O 1
ATOM 1435 N N . ALA A 1 180 ? 38.558 42.879 -75.981 1.00 63.94 180 ALA A N 1
ATOM 1436 C CA . ALA A 1 180 ? 39.623 43.199 -76.934 1.00 63.94 180 ALA A CA 1
ATOM 1437 C C . ALA A 1 180 ? 39.165 44.185 -78.029 1.00 63.94 180 ALA A C 1
ATOM 1439 O O . ALA A 1 180 ? 39.945 45.030 -78.463 1.00 63.94 180 ALA A O 1
ATOM 1440 N N . SER A 1 181 ? 37.900 44.111 -78.456 1.00 60.09 181 SER A N 1
ATOM 1441 C CA . SER A 1 181 ? 37.310 45.014 -79.457 1.00 60.09 181 SER A CA 1
ATOM 1442 C C . SER A 1 181 ? 36.927 46.391 -78.900 1.00 60.09 181 SER A C 1
ATOM 1444 O O . SER A 1 181 ? 36.861 47.361 -79.651 1.00 60.09 181 SER A O 1
ATOM 1446 N N . SER A 1 182 ? 36.717 46.493 -77.584 1.00 58.75 182 SER A N 1
ATOM 1447 C CA . SER A 1 182 ? 36.338 47.730 -76.885 1.00 58.75 182 SER A CA 1
ATOM 1448 C C . SER A 1 182 ? 37.531 48.537 -76.358 1.00 58.75 182 SER A C 1
ATOM 1450 O O . SER A 1 182 ? 37.330 49.520 -75.650 1.00 58.75 182 SER A O 1
ATOM 1452 N N . GLY A 1 183 ? 38.761 48.170 -76.747 1.00 58.72 183 GLY A N 1
ATOM 1453 C CA . GLY A 1 183 ? 39.945 49.028 -76.675 1.00 58.72 183 GLY A CA 1
ATOM 1454 C C . GLY A 1 183 ? 40.172 49.688 -75.315 1.00 58.72 183 GLY A C 1
ATOM 1455 O O . GLY A 1 183 ? 40.025 50.900 -75.187 1.00 58.72 183 GLY A O 1
ATOM 1456 N N . ARG A 1 184 ? 40.584 48.914 -74.305 1.00 43.84 184 ARG A N 1
ATOM 1457 C CA . ARG A 1 184 ? 41.140 49.474 -73.065 1.00 43.84 184 ARG A CA 1
ATOM 1458 C C . ARG A 1 184 ? 42.607 49.076 -72.924 1.00 43.84 184 ARG A C 1
ATOM 1460 O O . ARG A 1 184 ? 42.960 48.087 -72.293 1.00 43.84 184 ARG A O 1
ATOM 1467 N N . THR A 1 185 ? 43.458 49.845 -73.595 1.00 44.22 185 THR A N 1
ATOM 1468 C CA . THR A 1 185 ? 44.853 50.029 -73.192 1.00 44.22 185 THR A CA 1
ATOM 1469 C C . THR A 1 185 ? 44.880 50.862 -71.910 1.00 44.22 185 THR A C 1
ATOM 1471 O O . THR A 1 185 ? 44.330 51.963 -71.925 1.00 44.22 185 THR A O 1
ATOM 1474 N N . ALA A 1 186 ? 45.586 50.350 -70.894 1.00 37.75 186 ALA A N 1
ATOM 1475 C CA . ALA A 1 186 ? 45.883 50.946 -69.581 1.00 37.75 186 ALA A CA 1
ATOM 1476 C C . ALA A 1 186 ? 44.738 50.987 -68.551 1.00 37.75 186 ALA A C 1
ATOM 1478 O O . ALA A 1 186 ? 43.639 51.504 -68.851 1.00 37.75 186 ALA A O 1
#